Protein AF-A0A967UR63-F1 (afdb_monomer_lite)

Sequence (188 aa):
MRLLESYFTRLVDLDFTAQMEDALDAISRGEQDALPYLERFYGGSGEAPGLRELVQAEIDPRAACTIPLEEEDRQHPLNVRIGRYGPYLERNGERAPLPADITPDELTLERAQEILRKGSQPDVLGTDPRSGRTIYLKTGRYGPYVQLGEQGEEPRMKSLLPGQAPEQLTLDDALQLLSLPRTVGEDP

pLDDT: mean 87.78, std 6.35, range [57.75, 96.5]

Secondary structure (DSSP, 8-state):
-HHHHHH-GGGG-HHHHHHHHHHHHHHHTTSS-HHHHHHHHHH-BTTB--HHHHHHS---HHHHTEEEPP-S-TTS--EEEEETTEEEEEETTEEEEPPTT--TTT--HHHHHHHHHHHTSPEEEEE-TTT--EEEEEEETTEEEEEES-TTS--EEEEPPTT--GGG--HHHHHHHHTPSPP-----

Structure (mmCIF, N/CA/C/O backbone):
data_AF-A0A967UR63-F1
#
_entry.id   AF-A0A967UR63-F1
#
loop_
_atom_site.group_PDB
_atom_site.id
_atom_site.type_symbol
_atom_site.label_atom_id
_atom_site.label_alt_id
_atom_site.label_comp_id
_atom_site.label_asym_id
_atom_site.label_entity_id
_atom_site.label_seq_id
_atom_site.pdbx_PDB_ins_code
_atom_site.Cartn_x
_atom_site.Cartn_y
_atom_site.Cartn_z
_atom_site.occupancy
_atom_site.B_iso_or_equiv
_atom_site.auth_seq_id
_atom_site.auth_comp_id
_atom_site.auth_asym_id
_atom_site.auth_atom_id
_atom_site.pdbx_PDB_model_num
ATOM 1 N N . MET A 1 1 ? 3.721 2.904 -10.714 1.00 59.84 1 MET A N 1
ATOM 2 C CA . MET A 1 1 ? 4.801 3.526 -11.510 1.00 59.84 1 MET A CA 1
ATOM 3 C C . MET A 1 1 ? 6.131 3.491 -10.768 1.00 59.84 1 MET A C 1
ATOM 5 O O . MET A 1 1 ? 7.059 2.891 -11.281 1.00 59.84 1 MET A O 1
ATOM 9 N N . ARG A 1 2 ? 6.180 3.955 -9.511 1.00 71.94 2 ARG A N 1
ATOM 10 C CA . ARG A 1 2 ? 7.393 4.009 -8.673 1.00 71.94 2 ARG A CA 1
ATOM 11 C C . ARG A 1 2 ? 8.279 2.756 -8.621 1.00 71.94 2 ARG A C 1
ATOM 13 O O . ARG A 1 2 ? 9.496 2.881 -8.672 1.00 71.94 2 ARG A O 1
ATOM 20 N N . LEU A 1 3 ? 7.688 1.557 -8.538 1.00 84.38 3 LEU A N 1
ATOM 21 C CA . LEU A 1 3 ? 8.447 0.296 -8.576 1.00 84.38 3 LEU A CA 1
ATOM 22 C C . LEU A 1 3 ? 9.237 0.169 -9.884 1.00 84.38 3 LEU A C 1
ATOM 24 O O . LEU A 1 3 ? 10.427 -0.119 -9.859 1.00 84.38 3 LEU A O 1
ATOM 28 N N . LEU A 1 4 ? 8.587 0.422 -11.020 1.00 85.00 4 LEU A N 1
ATOM 29 C CA . LEU A 1 4 ? 9.241 0.343 -12.321 1.00 85.00 4 LEU A CA 1
ATOM 30 C C . LEU A 1 4 ? 10.259 1.472 -12.500 1.00 85.00 4 LEU A C 1
ATOM 32 O O . LEU A 1 4 ? 11.356 1.223 -12.970 1.00 85.00 4 LEU A O 1
ATOM 36 N N . GLU A 1 5 ? 9.951 2.683 -12.042 1.00 81.75 5 GLU A N 1
ATOM 37 C CA . GLU A 1 5 ? 10.882 3.819 -12.110 1.00 81.75 5 GLU A CA 1
ATOM 38 C C . GLU A 1 5 ? 12.142 3.610 -11.263 1.00 81.75 5 GLU A C 1
ATOM 40 O O . GLU A 1 5 ? 13.221 4.035 -11.663 1.00 81.75 5 GLU A O 1
ATOM 45 N N . SER A 1 6 ? 12.022 2.949 -10.107 1.00 80.75 6 SER A N 1
ATOM 46 C CA . SER A 1 6 ? 13.141 2.764 -9.171 1.00 80.75 6 SER A CA 1
ATOM 47 C C . SER A 1 6 ? 13.986 1.526 -9.475 1.00 80.75 6 SER A C 1
ATOM 49 O O . SER A 1 6 ? 15.193 1.555 -9.264 1.00 80.75 6 SER A O 1
ATOM 51 N N . TYR A 1 7 ? 13.366 0.441 -9.950 1.00 83.88 7 TYR A N 1
ATOM 52 C CA . TYR A 1 7 ? 14.042 -0.852 -10.137 1.00 83.88 7 TYR A CA 1
ATOM 53 C C . TYR A 1 7 ? 14.203 -1.253 -11.607 1.00 83.88 7 TYR A C 1
ATOM 55 O O . TYR A 1 7 ? 15.055 -2.072 -11.935 1.00 83.88 7 TYR A O 1
ATOM 63 N N . PHE A 1 8 ? 13.408 -0.674 -12.504 1.00 87.00 8 PHE A N 1
ATOM 64 C CA . PHE A 1 8 ? 13.373 -1.008 -13.928 1.00 87.00 8 PHE A CA 1
ATOM 65 C C . PHE A 1 8 ? 13.467 0.254 -14.790 1.00 87.00 8 PHE A C 1
ATOM 67 O O . PHE A 1 8 ? 12.866 0.311 -15.859 1.00 87.00 8 PHE A O 1
ATOM 74 N N . THR A 1 9 ? 14.217 1.264 -14.334 1.00 84.12 9 THR A N 1
ATOM 75 C CA . THR A 1 9 ? 14.265 2.611 -14.928 1.00 84.12 9 THR A CA 1
ATOM 76 C C . THR A 1 9 ? 14.466 2.573 -16.439 1.00 84.12 9 THR A C 1
ATOM 78 O O . THR A 1 9 ? 13.731 3.217 -17.175 1.00 84.12 9 THR A O 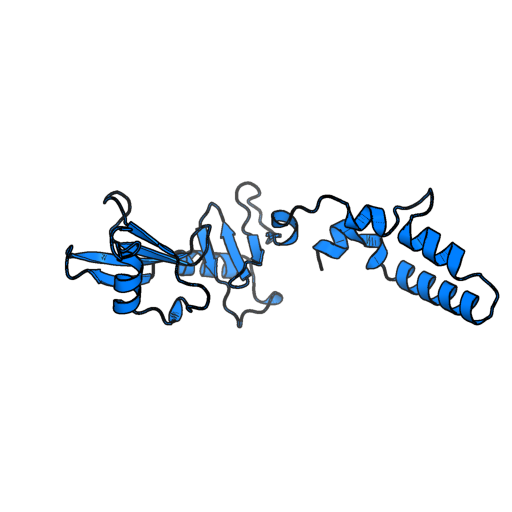1
ATOM 81 N N . ARG A 1 10 ? 15.393 1.730 -16.915 1.00 83.31 10 ARG A N 1
ATOM 82 C CA . ARG A 1 10 ? 15.651 1.539 -18.347 1.00 83.31 10 ARG A CA 1
ATOM 83 C C . ARG A 1 10 ? 14.425 1.035 -19.116 1.00 83.31 10 ARG A C 1
ATOM 85 O O . ARG A 1 10 ? 14.235 1.437 -20.248 1.00 83.31 10 ARG A O 1
ATOM 92 N N . LEU A 1 11 ? 13.611 0.150 -18.543 1.00 85.06 11 LEU A N 1
ATOM 93 C CA . LEU A 1 11 ? 12.467 -0.452 -19.242 1.00 85.06 11 LEU A CA 1
ATOM 94 C C . LEU A 1 11 ? 11.269 0.491 -19.371 1.00 85.06 11 LEU A C 1
ATOM 96 O O . LEU A 1 11 ? 10.385 0.233 -20.180 1.00 85.06 11 LEU A O 1
ATOM 100 N N . VAL A 1 12 ? 11.216 1.546 -18.559 1.00 85.94 12 VAL A N 1
ATOM 101 C CA . VAL A 1 12 ? 10.165 2.575 -18.624 1.00 85.94 12 VAL A CA 1
ATOM 102 C C . VAL A 1 12 ? 10.633 3.856 -19.306 1.00 85.94 12 VAL A C 1
ATOM 104 O O . VAL A 1 12 ? 9.874 4.816 -19.401 1.00 85.94 12 VAL A O 1
ATOM 107 N N . ASP A 1 13 ? 11.875 3.866 -19.779 1.00 87.50 13 ASP A N 1
ATOM 108 C CA . ASP A 1 13 ? 12.464 4.989 -20.480 1.00 87.50 13 ASP A CA 1
ATOM 109 C C . ASP A 1 13 ? 11.969 5.056 -21.939 1.00 87.50 13 ASP A C 1
ATOM 111 O O . ASP A 1 13 ? 11.826 4.040 -22.634 1.00 87.50 13 ASP A O 1
ATOM 115 N N . LEU A 1 14 ? 11.675 6.271 -22.407 1.00 87.88 14 LEU A N 1
ATOM 116 C CA . LEU A 1 14 ? 11.173 6.493 -23.764 1.00 87.88 14 LEU A CA 1
ATOM 117 C C . LEU A 1 14 ? 12.247 6.209 -24.821 1.00 87.88 14 LEU A C 1
ATOM 119 O O . LEU A 1 14 ? 11.925 5.638 -25.864 1.00 87.88 14 LEU A O 1
ATOM 123 N N . ASP A 1 15 ? 13.512 6.531 -24.542 1.00 88.31 15 ASP A N 1
ATOM 124 C CA . ASP A 1 15 ? 14.622 6.272 -25.461 1.00 88.31 15 ASP A CA 1
ATOM 125 C C . ASP A 1 15 ? 14.876 4.769 -25.583 1.00 88.31 15 ASP A C 1
ATOM 127 O O . ASP A 1 15 ? 15.172 4.274 -26.671 1.00 88.31 15 ASP A O 1
ATOM 131 N N . PHE A 1 16 ? 14.706 4.012 -24.494 1.00 87.88 16 PHE A N 1
ATOM 132 C CA . PHE A 1 16 ? 14.757 2.550 -24.555 1.00 87.88 16 PHE A CA 1
ATOM 133 C C . PHE A 1 16 ? 13.675 1.976 -25.474 1.00 87.88 16 PHE A C 1
ATOM 135 O O . PHE A 1 16 ? 13.960 1.087 -26.278 1.00 87.88 16 PHE A O 1
ATOM 142 N N . THR A 1 17 ? 12.448 2.494 -25.375 1.00 88.31 17 THR A N 1
ATOM 143 C CA . THR A 1 17 ? 11.336 2.055 -26.228 1.00 88.31 17 THR A CA 1
ATOM 144 C C . THR A 1 17 ? 11.637 2.346 -27.697 1.00 88.31 17 THR A C 1
ATOM 146 O O . THR A 1 17 ? 11.483 1.462 -28.533 1.00 88.31 17 THR A O 1
ATOM 149 N N . ALA A 1 18 ? 12.154 3.538 -28.008 1.00 91.81 18 ALA A N 1
ATOM 150 C CA . ALA A 1 18 ? 12.559 3.893 -29.367 1.00 91.81 18 ALA A CA 1
ATOM 151 C C . ALA A 1 18 ? 13.657 2.958 -29.913 1.00 91.81 18 ALA A C 1
ATOM 153 O O . ALA A 1 18 ? 13.521 2.406 -31.001 1.00 91.81 18 ALA A O 1
ATOM 154 N N . GLN A 1 19 ? 14.706 2.698 -29.126 1.00 89.81 19 GLN A N 1
ATOM 155 C CA . GLN A 1 19 ? 15.795 1.793 -29.520 1.00 89.81 19 GLN A CA 1
ATOM 156 C C . GLN A 1 19 ? 15.330 0.345 -29.717 1.00 89.81 19 GLN A C 1
ATOM 158 O O . GLN A 1 19 ? 15.897 -0.388 -30.531 1.00 89.81 19 GLN A O 1
ATOM 163 N N . MET A 1 20 ? 14.340 -0.101 -28.940 1.00 91.06 20 MET A N 1
ATOM 164 C CA . MET A 1 20 ? 13.745 -1.423 -29.105 1.00 91.06 20 MET A CA 1
ATOM 165 C C . MET A 1 20 ? 13.026 -1.526 -30.449 1.00 91.06 20 MET A C 1
ATOM 167 O O . MET A 1 20 ? 13.285 -2.480 -31.177 1.00 91.06 20 MET A O 1
ATOM 171 N N . GLU A 1 21 ? 12.189 -0.549 -30.794 1.00 93.56 21 GLU A N 1
ATOM 172 C CA . GLU A 1 21 ? 11.491 -0.518 -32.084 1.00 93.56 21 GLU A CA 1
ATOM 173 C C . GLU A 1 21 ? 12.479 -0.511 -33.257 1.00 93.56 21 GLU A C 1
ATOM 175 O O . GLU A 1 21 ? 12.368 -1.355 -34.143 1.00 93.56 21 GLU A O 1
ATOM 180 N N . ASP A 1 22 ? 13.518 0.331 -33.210 1.00 94.19 22 ASP A N 1
ATOM 181 C CA . ASP A 1 22 ? 14.558 0.375 -34.248 1.00 94.19 22 ASP A CA 1
ATOM 182 C C . ASP A 1 22 ? 15.242 -0.990 -34.451 1.00 94.19 22 ASP A C 1
ATOM 184 O O . ASP A 1 22 ? 15.516 -1.412 -35.581 1.00 94.19 22 ASP A O 1
ATOM 188 N N . ALA A 1 23 ? 15.517 -1.704 -33.354 1.00 91.62 23 ALA A N 1
ATOM 189 C CA . ALA A 1 23 ? 16.124 -3.030 -33.403 1.00 91.62 23 ALA A CA 1
ATOM 190 C C . ALA A 1 23 ? 15.162 -4.088 -33.965 1.00 91.62 23 ALA A C 1
ATOM 192 O O . ALA A 1 23 ? 15.574 -4.925 -34.770 1.00 91.62 23 ALA A O 1
ATOM 193 N N . LEU A 1 24 ? 13.884 -4.052 -33.575 1.00 93.94 24 LEU A N 1
ATOM 194 C CA . LEU A 1 24 ? 12.856 -4.953 -34.105 1.00 93.94 24 LEU A CA 1
ATOM 195 C C . LEU A 1 24 ? 12.652 -4.743 -35.609 1.00 93.94 24 LEU A C 1
ATOM 197 O O . LEU A 1 24 ? 12.563 -5.711 -36.368 1.00 93.94 24 LEU A O 1
ATOM 201 N N . ASP A 1 25 ? 12.667 -3.492 -36.047 1.00 96.44 25 ASP A N 1
ATOM 202 C CA . ASP A 1 25 ? 12.595 -3.103 -37.448 1.00 96.44 25 ASP A CA 1
ATOM 203 C C . ASP A 1 25 ? 13.801 -3.608 -38.254 1.00 96.44 25 ASP A C 1
ATOM 205 O O . ASP A 1 25 ? 13.639 -4.164 -39.344 1.00 96.44 25 ASP A O 1
ATOM 209 N N . ALA A 1 26 ? 15.015 -3.474 -37.716 1.00 95.06 26 ALA A N 1
ATOM 210 C CA . ALA A 1 26 ? 16.227 -4.002 -38.343 1.00 95.06 26 ALA A CA 1
ATOM 211 C C . ALA A 1 26 ? 16.198 -5.537 -38.463 1.00 95.06 26 ALA A C 1
ATOM 213 O O . ALA A 1 26 ? 16.567 -6.088 -39.502 1.00 95.06 26 ALA A O 1
ATOM 214 N N . ILE A 1 27 ? 15.703 -6.236 -37.436 1.00 94.88 27 ILE A N 1
ATOM 215 C CA . ILE A 1 27 ? 15.505 -7.694 -37.470 1.00 94.88 27 ILE A CA 1
ATOM 216 C C . ILE A 1 27 ? 14.487 -8.071 -38.551 1.00 94.88 27 ILE A C 1
ATOM 218 O O . ILE A 1 27 ? 14.723 -8.984 -39.341 1.00 94.88 27 ILE A O 1
ATOM 222 N N . SER A 1 28 ? 13.373 -7.341 -38.625 1.00 95.31 28 SER A N 1
ATOM 223 C CA . SER A 1 28 ? 12.318 -7.553 -39.623 1.00 95.31 28 SER A CA 1
ATOM 224 C C . SER A 1 28 ? 12.827 -7.386 -41.060 1.00 95.31 28 SER A C 1
ATOM 226 O O . SER A 1 28 ? 12.459 -8.153 -41.953 1.00 95.31 28 SER A O 1
ATOM 228 N N . ARG A 1 29 ? 13.736 -6.427 -41.284 1.00 96.50 29 ARG A N 1
ATOM 229 C CA . ARG A 1 29 ? 14.416 -6.215 -42.574 1.00 96.50 29 ARG A CA 1
ATOM 230 C C . ARG A 1 29 ? 15.554 -7.207 -42.853 1.00 96.50 29 ARG A C 1
ATOM 232 O O . ARG A 1 29 ? 16.095 -7.197 -43.957 1.00 96.50 29 ARG A O 1
ATOM 239 N N . GLY A 1 30 ? 15.914 -8.064 -41.895 1.00 94.25 30 GLY A N 1
ATOM 240 C CA . GLY A 1 30 ? 17.029 -9.009 -42.015 1.00 94.25 30 GLY A CA 1
ATOM 241 C C . GLY A 1 30 ? 18.416 -8.368 -41.885 1.00 94.25 30 GLY A C 1
ATOM 242 O O . GLY A 1 30 ? 19.407 -8.960 -42.301 1.00 94.25 30 GLY A O 1
ATOM 243 N N . GLU A 1 31 ? 18.496 -7.157 -41.331 1.00 94.44 31 GLU A N 1
ATOM 244 C CA . GLU A 1 31 ? 19.747 -6.426 -41.079 1.00 94.44 31 GLU A CA 1
ATOM 245 C C . GLU A 1 31 ? 20.420 -6.871 -39.768 1.00 94.44 31 GLU A C 1
ATOM 247 O O . GLU A 1 31 ? 21.613 -6.637 -39.569 1.00 94.44 31 GLU A O 1
ATOM 252 N N . GLN A 1 32 ? 19.661 -7.508 -38.869 1.00 92.56 32 GLN A N 1
ATOM 253 C CA . GLN A 1 32 ? 20.123 -8.029 -37.582 1.00 92.56 32 GLN A CA 1
ATOM 254 C C . GLN A 1 32 ? 19.485 -9.385 -37.261 1.00 92.56 32 GLN A C 1
ATOM 256 O O . GLN A 1 32 ? 18.345 -9.656 -37.636 1.00 92.56 32 GLN A O 1
ATOM 261 N N . ASP A 1 33 ? 20.200 -10.216 -36.501 1.00 93.69 33 ASP A N 1
ATOM 262 C CA . ASP A 1 33 ? 19.676 -11.481 -35.988 1.00 93.69 33 ASP A CA 1
ATOM 263 C C . ASP A 1 33 ? 18.900 -11.282 -34.676 1.00 93.69 33 ASP A C 1
ATOM 265 O O . ASP A 1 33 ? 19.332 -10.568 -33.767 1.00 93.69 33 ASP A O 1
ATOM 269 N N . ALA A 1 34 ? 17.777 -11.991 -34.531 1.00 92.50 34 ALA A N 1
ATOM 270 C CA . ALA A 1 34 ? 16.921 -11.895 -33.347 1.00 92.50 34 ALA A CA 1
ATOM 271 C C . ALA A 1 34 ? 17.549 -12.504 -32.081 1.00 92.50 34 ALA A C 1
ATOM 273 O O . ALA A 1 34 ? 17.374 -11.983 -30.978 1.00 92.50 34 ALA A O 1
ATOM 274 N N . LEU A 1 35 ? 18.278 -13.617 -32.218 1.00 94.31 35 LEU A N 1
ATOM 275 C CA . LEU A 1 35 ? 18.803 -14.357 -31.067 1.00 94.31 35 LEU A CA 1
ATOM 276 C C . LEU A 1 35 ? 19.847 -13.544 -30.271 1.00 94.31 35 LEU A C 1
ATOM 278 O O . LEU A 1 35 ? 19.649 -13.389 -29.066 1.00 94.31 35 LEU A O 1
ATOM 282 N N . PRO A 1 36 ? 20.869 -12.922 -30.897 1.00 92.50 36 PRO A N 1
ATOM 283 C CA . PRO A 1 36 ? 21.816 -12.064 -30.179 1.00 92.50 36 PRO A CA 1
ATOM 284 C C . PRO A 1 36 ? 21.157 -10.852 -29.507 1.00 92.50 36 PRO A C 1
ATOM 286 O O . PRO A 1 36 ? 21.619 -10.377 -28.466 1.00 92.50 36 PRO A O 1
ATOM 289 N N . TYR A 1 37 ? 20.071 -10.329 -30.088 1.00 91.56 37 TYR A N 1
ATOM 290 C CA . TYR A 1 37 ? 19.293 -9.260 -29.468 1.00 91.56 37 TYR A CA 1
ATOM 291 C C . TYR A 1 37 ? 18.619 -9.736 -28.175 1.00 91.56 37 TYR A C 1
ATOM 293 O O . TYR A 1 37 ? 18.785 -9.102 -27.131 1.00 91.56 37 TYR A O 1
ATOM 301 N N . LEU A 1 38 ? 17.915 -10.871 -28.221 1.00 92.62 38 LEU A N 1
ATOM 302 C CA . LEU A 1 38 ? 17.231 -11.442 -27.057 1.00 92.62 38 LEU A CA 1
ATOM 303 C C . LEU A 1 38 ? 18.207 -11.860 -25.956 1.00 92.62 38 LEU A C 1
ATOM 305 O O . LEU A 1 38 ? 17.938 -11.616 -24.781 1.00 92.62 38 LEU A O 1
ATOM 309 N N . GLU A 1 39 ? 19.351 -12.440 -26.319 1.00 92.56 39 GLU A N 1
ATOM 310 C CA . GLU A 1 39 ? 20.403 -12.806 -25.366 1.00 92.56 39 GLU A CA 1
ATOM 311 C C . GLU A 1 39 ? 20.925 -11.582 -24.613 1.00 92.56 39 GLU A C 1
ATOM 313 O O . GLU A 1 39 ? 21.050 -11.624 -23.391 1.00 92.56 39 GLU A O 1
ATOM 318 N N . ARG A 1 40 ? 21.148 -10.464 -25.313 1.00 90.94 40 ARG A N 1
ATOM 319 C CA . ARG A 1 40 ? 21.544 -9.194 -24.690 1.00 90.94 40 ARG A CA 1
ATOM 320 C C . ARG A 1 40 ? 20.439 -8.575 -23.844 1.00 90.94 40 ARG A C 1
ATOM 322 O O . ARG A 1 40 ? 20.715 -8.065 -22.764 1.00 90.94 40 ARG A O 1
ATOM 329 N N . PHE A 1 41 ? 19.196 -8.588 -24.316 1.00 91.44 41 PHE A N 1
ATOM 330 C CA . PHE A 1 41 ? 18.069 -8.039 -23.560 1.00 91.44 41 PHE A CA 1
ATOM 331 C C . PHE A 1 41 ? 17.839 -8.817 -22.254 1.00 91.44 41 PHE A C 1
ATOM 333 O O . PHE A 1 41 ? 17.688 -8.230 -21.180 1.00 91.44 41 PHE A O 1
ATOM 340 N N . TYR A 1 42 ? 17.856 -10.149 -22.330 1.00 92.31 42 TYR A N 1
ATOM 341 C CA . TYR A 1 42 ? 17.587 -11.014 -21.188 1.00 92.31 42 TYR A CA 1
ATOM 342 C C . TYR A 1 42 ? 18.802 -11.178 -20.266 1.00 92.31 42 TYR A C 1
ATOM 344 O O . TYR A 1 42 ? 18.673 -11.059 -19.047 1.00 92.31 42 TYR A O 1
ATOM 352 N N . GLY A 1 43 ? 19.972 -11.455 -20.843 1.00 91.38 43 GLY A N 1
ATOM 353 C CA . GLY A 1 43 ? 21.221 -11.735 -20.133 1.00 91.38 43 GLY A CA 1
ATOM 354 C C . GLY A 1 43 ? 22.044 -10.498 -19.778 1.00 91.38 43 GLY A C 1
ATOM 355 O O . GLY A 1 43 ? 22.900 -10.585 -18.903 1.00 91.38 43 GLY A O 1
ATOM 356 N N . GLY A 1 44 ? 21.752 -9.358 -20.403 1.00 88.81 44 GLY A N 1
ATOM 357 C CA . GLY A 1 44 ? 22.475 -8.105 -20.228 1.00 88.81 44 GLY A CA 1
ATOM 358 C C . GLY A 1 44 ? 23.555 -7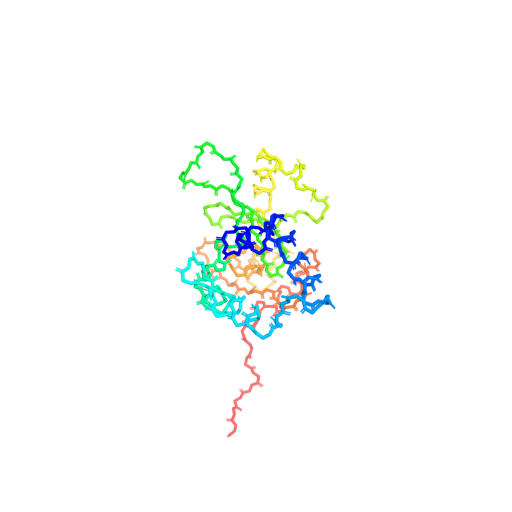.903 -21.283 1.00 88.81 44 GLY A C 1
ATOM 359 O O . GLY A 1 44 ? 23.949 -8.816 -22.012 1.00 88.81 44 GLY A O 1
ATOM 360 N N . SER A 1 45 ? 24.046 -6.674 -21.358 1.00 80.12 45 SER A N 1
ATOM 361 C CA . SER A 1 45 ? 25.317 -6.355 -22.005 1.00 80.12 45 SER A CA 1
ATOM 362 C C . SER A 1 45 ? 26.313 -5.983 -20.909 1.00 80.12 45 SER A C 1
ATOM 364 O O . SER A 1 45 ? 25.908 -5.561 -19.834 1.00 80.12 45 SER A O 1
ATOM 366 N N . GLY A 1 46 ? 27.623 -6.095 -21.143 1.00 74.69 46 GLY A N 1
ATOM 367 C CA . GLY A 1 46 ? 28.631 -5.709 -20.135 1.00 74.69 46 GLY A CA 1
ATOM 368 C C . GLY A 1 46 ? 28.523 -4.257 -19.628 1.00 74.69 46 GLY A C 1
ATOM 369 O O . GLY A 1 46 ? 29.182 -3.898 -18.660 1.00 74.69 46 GLY A O 1
ATOM 370 N N . GLU A 1 47 ? 27.690 -3.437 -20.270 1.00 77.62 47 GLU A N 1
ATOM 371 C CA . GLU A 1 47 ? 27.409 -2.038 -19.945 1.00 77.62 47 GLU A CA 1
ATOM 372 C C . GLU A 1 47 ? 26.100 -1.841 -19.161 1.00 77.62 47 GLU A C 1
ATOM 374 O O . GLU A 1 47 ? 25.925 -0.801 -18.531 1.00 77.62 47 GLU A O 1
ATOM 379 N N . ALA A 1 48 ? 25.167 -2.803 -19.193 1.00 80.38 48 ALA A N 1
ATOM 380 C CA . ALA A 1 48 ? 23.872 -2.672 -18.532 1.00 80.38 48 ALA A CA 1
ATOM 381 C C . ALA A 1 48 ? 23.264 -4.033 -18.140 1.00 80.38 48 ALA A C 1
ATOM 383 O O . ALA A 1 48 ? 23.269 -4.964 -18.955 1.00 80.38 48 ALA A O 1
ATOM 384 N N . PRO A 1 49 ? 22.655 -4.133 -16.942 1.00 86.88 49 PRO A N 1
ATOM 385 C CA . PRO A 1 49 ? 22.019 -5.363 -16.487 1.00 86.88 49 PRO A CA 1
ATOM 386 C C . PRO A 1 49 ? 20.881 -5.772 -17.429 1.00 86.88 49 PRO A C 1
ATOM 388 O O . PRO A 1 49 ? 20.140 -4.935 -17.958 1.00 86.88 49 PRO A O 1
ATOM 391 N N . GLY A 1 50 ? 20.758 -7.080 -17.647 1.00 89.94 50 GLY A N 1
ATOM 392 C CA . GLY A 1 50 ? 19.658 -7.672 -18.404 1.00 89.94 50 GLY A CA 1
ATOM 393 C C . GLY A 1 50 ? 18.418 -7.883 -17.548 1.00 89.94 50 GLY A C 1
ATOM 394 O O . GLY A 1 50 ? 18.472 -7.835 -16.317 1.00 89.94 50 GLY A O 1
ATOM 395 N N . LEU A 1 51 ? 17.297 -8.206 -18.195 1.00 90.50 51 LEU A N 1
ATOM 396 C CA . LEU A 1 51 ? 16.036 -8.476 -17.500 1.00 90.50 51 LEU A CA 1
ATOM 397 C C . LEU A 1 51 ? 16.176 -9.552 -16.409 1.00 90.50 51 LEU A C 1
ATOM 399 O O . LEU A 1 51 ? 15.569 -9.427 -15.347 1.00 90.50 51 LEU A O 1
ATOM 403 N N . ARG A 1 52 ? 16.987 -10.594 -16.641 1.00 90.81 52 ARG A N 1
ATOM 404 C CA . ARG A 1 52 ? 17.188 -11.681 -15.670 1.00 90.81 52 ARG A CA 1
ATOM 405 C C . ARG A 1 52 ? 17.735 -11.174 -14.338 1.00 90.81 52 ARG A C 1
ATOM 407 O O . ARG A 1 52 ? 17.279 -11.618 -13.292 1.00 90.81 52 ARG A O 1
ATOM 414 N N . GLU A 1 53 ? 18.708 -10.274 -14.387 1.00 89.00 53 GLU A N 1
ATOM 415 C CA . GLU A 1 53 ? 19.323 -9.696 -13.194 1.00 89.00 53 GLU A CA 1
ATOM 416 C C . GLU A 1 53 ? 18.354 -8.742 -12.491 1.00 89.00 53 GLU A C 1
ATOM 418 O O . GLU A 1 53 ? 18.167 -8.837 -11.282 1.00 89.00 53 GLU A O 1
ATOM 423 N N . LEU A 1 54 ? 17.654 -7.901 -13.259 1.00 88.94 54 LEU A N 1
ATOM 424 C CA . LEU A 1 54 ? 16.676 -6.952 -12.718 1.00 88.94 54 LEU A CA 1
ATOM 425 C C . LEU A 1 54 ? 15.526 -7.645 -11.974 1.00 88.94 54 LEU A C 1
ATOM 427 O O . LEU A 1 54 ? 15.093 -7.172 -10.930 1.00 88.94 54 LEU A O 1
ATOM 431 N N . VAL A 1 55 ? 15.044 -8.785 -12.474 1.00 88.00 55 VAL A N 1
ATOM 432 C CA . VAL A 1 55 ? 13.976 -9.562 -11.816 1.00 88.00 55 VAL A CA 1
ATOM 433 C C . VAL A 1 55 ? 14.470 -10.271 -10.550 1.00 88.00 55 VAL A C 1
ATOM 435 O O . VAL A 1 55 ? 13.678 -10.546 -9.652 1.00 88.00 55 VAL A O 1
ATOM 438 N N . GLN A 1 56 ? 15.766 -10.577 -10.470 1.00 87.31 56 GLN A N 1
ATOM 439 C CA . GLN A 1 56 ? 16.382 -11.197 -9.293 1.00 87.31 56 GLN A CA 1
ATOM 440 C C . GLN A 1 56 ? 16.788 -10.179 -8.224 1.00 87.31 56 GLN A C 1
ATOM 442 O O . GLN A 1 56 ? 17.141 -10.582 -7.116 1.00 87.31 56 GLN A O 1
ATOM 447 N N . ALA A 1 57 ? 16.744 -8.883 -8.541 1.00 84.94 57 ALA A N 1
ATOM 448 C CA . ALA A 1 57 ? 17.039 -7.833 -7.586 1.00 84.94 57 ALA A CA 1
ATOM 449 C C . ALA A 1 57 ? 16.067 -7.888 -6.399 1.00 84.94 57 ALA A C 1
ATOM 451 O O . ALA A 1 57 ? 14.865 -8.118 -6.547 1.00 84.94 57 ALA A O 1
ATOM 452 N N . GLU A 1 58 ? 16.597 -7.658 -5.201 1.00 85.69 58 GLU A N 1
ATOM 453 C CA . GLU A 1 58 ? 15.784 -7.593 -3.995 1.00 85.69 58 GLU A CA 1
ATOM 454 C C . GLU A 1 58 ? 14.967 -6.294 -3.998 1.00 85.69 58 GLU A C 1
ATOM 456 O O . GLU A 1 58 ? 15.507 -5.186 -3.974 1.00 85.69 58 GLU A O 1
ATOM 461 N N . ILE A 1 59 ? 13.644 -6.434 -4.055 1.00 86.75 59 ILE A N 1
ATOM 462 C CA . ILE A 1 59 ? 12.700 -5.317 -4.026 1.00 86.75 59 ILE A CA 1
ATOM 463 C C . ILE A 1 59 ? 12.076 -5.286 -2.641 1.00 86.75 59 ILE A C 1
ATOM 465 O O . ILE A 1 59 ? 11.428 -6.254 -2.248 1.00 86.75 59 ILE A O 1
ATOM 469 N N . ASP A 1 60 ? 12.211 -4.168 -1.926 1.00 85.56 60 ASP A N 1
ATOM 470 C CA . ASP A 1 60 ? 11.479 -3.964 -0.678 1.00 85.56 60 ASP A CA 1
ATOM 471 C C . ASP A 1 60 ? 9.998 -3.690 -1.007 1.00 85.56 60 ASP A C 1
ATOM 473 O O . ASP A 1 60 ? 9.662 -2.595 -1.484 1.00 85.56 60 ASP A O 1
ATOM 477 N N . PRO A 1 61 ? 9.075 -4.636 -0.731 1.00 83.62 61 PRO A N 1
ATOM 478 C CA . PRO A 1 61 ? 7.662 -4.451 -1.043 1.00 83.62 61 PRO A CA 1
ATOM 479 C C . PRO A 1 61 ? 7.067 -3.286 -0.251 1.00 83.62 61 PRO A C 1
ATOM 481 O O . PRO A 1 61 ? 6.143 -2.614 -0.707 1.00 83.62 61 PRO A O 1
ATOM 484 N N . ARG A 1 62 ? 7.602 -3.016 0.947 1.00 84.56 62 ARG A N 1
ATOM 485 C CA . ARG A 1 62 ? 7.150 -1.915 1.790 1.00 84.56 62 ARG A CA 1
ATOM 486 C C . ARG A 1 62 ? 7.521 -0.578 1.168 1.00 84.56 62 ARG A C 1
ATOM 488 O O . ARG A 1 62 ? 6.644 0.282 1.092 1.00 84.56 62 ARG A O 1
ATOM 495 N N . ALA A 1 63 ? 8.760 -0.404 0.721 1.00 84.25 63 ALA A N 1
ATOM 496 C CA . ALA A 1 63 ? 9.187 0.816 0.042 1.00 84.25 63 ALA A CA 1
ATOM 497 C C . ALA A 1 63 ? 8.431 1.021 -1.280 1.00 84.25 63 ALA A C 1
ATOM 499 O O . ALA A 1 63 ? 7.907 2.107 -1.523 1.00 84.25 63 ALA A O 1
ATOM 500 N N . ALA A 1 64 ? 8.288 -0.035 -2.088 1.00 85.00 64 ALA A N 1
ATOM 501 C CA . ALA A 1 64 ? 7.596 0.028 -3.375 1.00 85.00 64 ALA A CA 1
ATOM 502 C C . ALA A 1 64 ? 6.109 0.413 -3.251 1.00 85.00 64 ALA A C 1
ATOM 504 O O . ALA A 1 64 ? 5.568 1.098 -4.121 1.00 85.00 64 ALA A O 1
ATOM 505 N N . CYS A 1 65 ? 5.456 0.006 -2.159 1.00 86.31 65 CYS A N 1
ATOM 506 C CA . CYS A 1 65 ? 4.062 0.334 -1.859 1.00 86.31 65 CYS A CA 1
ATOM 507 C C . CYS A 1 65 ? 3.893 1.580 -0.972 1.00 86.31 65 CYS A C 1
ATOM 509 O O . CYS A 1 65 ? 2.797 1.792 -0.447 1.00 86.31 65 CYS A O 1
ATOM 511 N N . THR A 1 66 ? 4.944 2.385 -0.779 1.00 89.56 66 THR A N 1
ATOM 512 C CA . THR A 1 66 ? 4.908 3.618 0.021 1.00 89.56 66 THR A CA 1
ATOM 513 C C . THR A 1 66 ? 5.132 4.845 -0.861 1.00 89.56 66 THR A C 1
ATOM 515 O O . THR A 1 66 ? 6.118 4.946 -1.596 1.00 89.56 66 THR A O 1
ATOM 518 N N . ILE A 1 67 ? 4.221 5.807 -0.753 1.00 89.94 67 ILE A N 1
ATOM 519 C CA . ILE A 1 67 ? 4.280 7.112 -1.405 1.00 89.94 67 ILE A CA 1
ATOM 520 C C . ILE A 1 67 ? 4.329 8.163 -0.283 1.00 89.94 67 ILE A C 1
ATOM 522 O O . ILE A 1 67 ? 3.324 8.356 0.403 1.00 89.94 67 ILE A O 1
ATOM 526 N N . PRO A 1 68 ? 5.486 8.796 -0.033 1.00 88.50 68 PRO A N 1
ATOM 527 C CA . PRO A 1 68 ? 5.587 9.855 0.957 1.00 88.50 68 PRO A CA 1
ATOM 528 C C . PRO A 1 68 ? 4.843 11.086 0.443 1.00 88.50 68 PRO A C 1
ATOM 530 O O . PRO A 1 68 ? 5.020 11.472 -0.713 1.00 88.50 68 PRO A O 1
ATOM 533 N N . LEU A 1 69 ? 4.025 11.693 1.298 1.00 86.25 69 LEU A N 1
ATOM 534 C CA . LEU A 1 69 ? 3.537 13.045 1.055 1.00 86.25 69 LEU A CA 1
ATOM 535 C C . LEU A 1 69 ? 4.637 14.013 1.496 1.00 86.25 69 LEU A C 1
ATOM 537 O O . LEU A 1 69 ? 5.273 13.800 2.530 1.00 86.25 69 LEU A O 1
ATOM 541 N N . GLU A 1 70 ? 4.921 15.027 0.681 1.00 72.88 70 GLU A N 1
ATOM 542 C CA . GLU A 1 70 ? 5.980 15.991 0.981 1.00 72.88 70 GLU A CA 1
ATOM 543 C C . GLU A 1 70 ? 5.636 16.761 2.270 1.00 72.88 70 GLU A C 1
ATOM 545 O O . GLU A 1 70 ? 4.626 17.460 2.342 1.00 72.88 70 GLU A O 1
ATOM 550 N N . GLU A 1 71 ? 6.467 16.603 3.305 1.00 68.19 71 GLU A N 1
ATOM 551 C CA . GLU A 1 71 ? 6.319 17.240 4.620 1.00 68.19 71 GLU A CA 1
ATOM 552 C C . GLU A 1 71 ? 7.605 17.972 5.037 1.00 68.19 71 GLU A C 1
ATOM 554 O O . GLU A 1 71 ? 8.717 17.580 4.672 1.00 68.19 71 GLU A O 1
ATOM 559 N N . GLU A 1 72 ? 7.457 18.996 5.885 1.00 57.75 72 GLU A N 1
ATOM 560 C CA . GLU A 1 72 ? 8.575 19.615 6.614 1.00 57.75 72 GLU A CA 1
ATOM 561 C C . GLU A 1 72 ? 9.104 18.713 7.748 1.00 57.75 72 GLU A C 1
ATOM 563 O O . GLU A 1 72 ? 10.305 18.716 8.034 1.00 57.75 72 GLU A O 1
ATOM 568 N N . ASP A 1 73 ? 8.239 17.900 8.373 1.00 67.38 73 ASP A N 1
ATOM 569 C CA . ASP A 1 73 ? 8.625 16.983 9.453 1.00 67.38 73 ASP A CA 1
ATOM 570 C C . ASP A 1 73 ? 9.185 15.664 8.898 1.00 67.38 73 ASP A C 1
ATOM 572 O O . ASP A 1 73 ? 8.482 14.677 8.682 1.00 67.38 73 ASP A O 1
ATOM 576 N N . ARG A 1 74 ? 10.506 15.637 8.709 1.00 69.25 74 ARG A N 1
ATOM 577 C CA . ARG A 1 74 ? 11.234 14.437 8.267 1.00 69.25 74 ARG A CA 1
ATOM 578 C C . ARG A 1 74 ? 11.304 13.324 9.314 1.00 69.25 74 ARG A C 1
ATOM 580 O O . ARG A 1 74 ? 11.669 12.207 8.952 1.00 69.25 74 ARG A O 1
ATOM 587 N N . GLN A 1 75 ? 11.020 13.598 10.588 1.00 72.94 75 GLN A N 1
ATOM 588 C CA . GLN A 1 75 ? 11.059 12.566 11.628 1.00 72.94 75 GLN A CA 1
ATOM 589 C C . GLN A 1 75 ? 9.800 11.698 11.614 1.00 72.94 75 GLN A C 1
ATOM 591 O O . GLN A 1 75 ? 9.889 10.509 11.924 1.00 72.94 75 GLN A O 1
ATOM 596 N N . HIS A 1 76 ? 8.656 12.251 11.206 1.00 77.25 76 HIS A N 1
ATOM 597 C CA . HIS A 1 76 ? 7.376 11.542 11.215 1.00 77.25 76 HIS A CA 1
ATOM 598 C C . HIS A 1 76 ? 6.617 11.719 9.894 1.00 77.25 76 HIS A C 1
ATOM 600 O O . HIS A 1 76 ? 5.540 12.316 9.892 1.00 77.25 76 HIS A O 1
ATOM 606 N N . PRO A 1 77 ? 7.125 11.185 8.771 1.00 86.06 77 PRO A N 1
ATOM 607 C CA . PRO A 1 77 ? 6.508 11.412 7.473 1.00 86.06 77 PRO A CA 1
ATOM 608 C C . PRO A 1 77 ? 5.104 10.804 7.407 1.00 86.06 77 PRO A C 1
ATOM 610 O O . PRO A 1 77 ? 4.899 9.631 7.748 1.00 86.06 77 PRO A O 1
ATOM 613 N N . LEU A 1 78 ? 4.145 11.585 6.915 1.00 90.62 78 LEU A N 1
ATOM 614 C CA . LEU A 1 78 ? 2.852 11.070 6.484 1.00 90.62 78 LEU A CA 1
ATOM 615 C C . LEU A 1 78 ? 2.996 10.347 5.145 1.00 90.62 78 LEU A C 1
ATOM 617 O O . LEU A 1 78 ? 3.455 10.904 4.148 1.00 90.62 78 LEU A O 1
ATOM 621 N N . ASN A 1 79 ? 2.585 9.084 5.121 1.00 92.50 79 ASN A N 1
ATOM 622 C CA . ASN A 1 79 ? 2.715 8.239 3.945 1.00 92.50 79 ASN A CA 1
ATOM 623 C C . ASN A 1 79 ? 1.354 7.767 3.451 1.00 92.50 79 ASN A C 1
ATOM 625 O O . ASN A 1 79 ? 0.530 7.312 4.243 1.00 92.50 79 ASN A O 1
ATOM 629 N N . VAL A 1 80 ? 1.175 7.765 2.134 1.00 93.50 80 VAL A N 1
ATOM 630 C CA . VAL A 1 80 ? 0.147 6.970 1.463 1.00 93.50 80 VAL A CA 1
ATOM 631 C C . VAL A 1 80 ? 0.719 5.588 1.193 1.00 93.50 80 VAL A C 1
ATOM 633 O O . VAL A 1 80 ? 1.818 5.436 0.657 1.00 93.50 80 VAL A O 1
ATOM 636 N N . ARG A 1 81 ? -0.024 4.553 1.568 1.00 91.38 81 ARG A N 1
ATOM 637 C CA . ARG A 1 81 ? 0.383 3.163 1.389 1.00 91.38 81 ARG A CA 1
ATOM 638 C C . ARG A 1 81 ? -0.687 2.368 0.690 1.00 91.38 81 ARG A C 1
ATOM 640 O O . ARG A 1 81 ? -1.865 2.505 0.994 1.00 91.38 81 ARG A O 1
ATOM 647 N N . ILE A 1 82 ? -0.256 1.491 -0.204 1.00 90.81 82 ILE A N 1
ATOM 648 C CA . ILE A 1 82 ? -1.151 0.606 -0.945 1.00 90.81 82 ILE A CA 1
ATOM 649 C C . ILE A 1 82 ? -1.158 -0.748 -0.237 1.00 90.81 82 ILE A C 1
ATOM 651 O O . ILE A 1 82 ? -0.153 -1.459 -0.227 1.00 90.81 82 ILE A O 1
ATOM 655 N N . GLY A 1 83 ? -2.274 -1.073 0.420 1.00 86.56 83 GLY A N 1
ATOM 656 C CA . GLY A 1 83 ? -2.457 -2.323 1.155 1.00 86.56 83 GLY A CA 1
ATOM 657 C C . GLY A 1 83 ? -3.488 -3.251 0.517 1.00 86.56 83 GLY A C 1
ATOM 658 O O . GLY A 1 83 ? -4.144 -2.918 -0.465 1.00 86.56 83 GLY A O 1
ATOM 659 N N . ARG A 1 84 ? -3.688 -4.419 1.140 1.00 83.00 84 ARG A N 1
ATOM 660 C CA . ARG A 1 84 ? -4.661 -5.435 0.688 1.00 83.00 84 ARG A CA 1
ATOM 661 C C . ARG A 1 84 ? -6.121 -4.963 0.661 1.00 83.00 84 ARG A C 1
ATOM 663 O O . ARG A 1 84 ? -6.928 -5.563 -0.032 1.00 83.00 84 ARG A O 1
ATOM 670 N N . TYR A 1 85 ? -6.449 -3.934 1.444 1.00 81.19 85 TYR A N 1
ATOM 671 C CA . TYR A 1 85 ? -7.796 -3.361 1.567 1.00 81.19 85 TYR A CA 1
ATOM 672 C C . TYR A 1 85 ? -7.936 -2.017 0.845 1.00 81.19 85 TYR A C 1
ATOM 674 O O . TYR A 1 85 ? -8.914 -1.313 1.056 1.00 81.19 85 TYR A O 1
ATOM 682 N N . GLY A 1 86 ? -6.950 -1.654 0.023 1.00 86.31 86 GLY A N 1
ATOM 683 C CA . GLY A 1 86 ? -6.901 -0.364 -0.649 1.00 86.31 86 GLY A CA 1
ATOM 684 C C . GLY A 1 86 ? -5.865 0.594 -0.056 1.00 86.31 86 GLY A C 1
ATOM 685 O O . GLY A 1 86 ? -5.058 0.208 0.805 1.00 86.31 86 GLY A O 1
ATOM 686 N N . PRO A 1 87 ? -5.833 1.831 -0.578 1.00 91.81 87 PRO A N 1
ATOM 687 C CA . PRO A 1 87 ? -4.908 2.858 -0.137 1.00 91.81 87 PRO A CA 1
ATOM 688 C C . PRO A 1 87 ? -5.278 3.377 1.258 1.00 91.81 87 PRO A C 1
ATOM 690 O O . PRO A 1 87 ? -6.448 3.509 1.610 1.00 91.81 87 PRO A O 1
ATOM 693 N N . TYR A 1 88 ? -4.272 3.670 2.072 1.00 91.38 88 TYR A N 1
ATOM 694 C CA . TYR A 1 88 ? -4.456 4.200 3.420 1.00 91.38 88 TYR A CA 1
ATOM 695 C C . TYR A 1 88 ? -3.313 5.140 3.799 1.00 91.38 88 TYR A C 1
ATOM 697 O O . TYR A 1 88 ? -2.199 5.028 3.286 1.00 91.38 88 TYR A O 1
ATOM 705 N N . LEU A 1 89 ? -3.593 6.059 4.716 1.00 93.25 89 LEU A N 1
ATOM 706 C CA . LEU A 1 89 ? -2.612 6.947 5.321 1.00 93.25 89 LEU A CA 1
ATOM 707 C C . LEU A 1 89 ? -1.961 6.273 6.529 1.00 93.25 89 LEU A C 1
ATOM 709 O O . LEU A 1 89 ? -2.637 5.583 7.291 1.00 93.25 89 LEU A O 1
ATOM 713 N N . GLU A 1 90 ? -0.660 6.481 6.717 1.00 91.31 90 GLU A N 1
ATOM 714 C CA . GLU A 1 90 ? 0.098 6.003 7.876 1.00 91.31 90 GLU A CA 1
ATOM 715 C C . GLU A 1 90 ? 1.032 7.096 8.415 1.00 91.31 90 GLU A C 1
ATOM 717 O O . GLU A 1 90 ? 1.841 7.645 7.663 1.00 91.31 90 GLU A O 1
ATOM 722 N N . ARG A 1 91 ? 0.963 7.352 9.730 1.00 90.00 91 ARG A N 1
ATOM 723 C CA . ARG A 1 91 ? 1.914 8.196 10.476 1.00 90.00 91 ARG A CA 1
ATOM 724 C C . ARG A 1 91 ? 2.043 7.693 11.910 1.00 90.00 91 ARG A C 1
ATOM 726 O O . ARG A 1 91 ? 1.035 7.500 12.573 1.00 90.00 91 ARG A O 1
ATOM 733 N N . ASN A 1 92 ? 3.260 7.463 12.403 1.00 86.12 92 ASN A N 1
ATOM 734 C CA . ASN A 1 92 ? 3.519 7.060 13.801 1.00 86.12 92 ASN A CA 1
ATOM 735 C C . ASN A 1 92 ? 2.671 5.876 14.319 1.00 86.12 92 ASN A C 1
ATOM 737 O O . ASN A 1 92 ? 2.372 5.782 15.505 1.00 86.12 92 ASN A O 1
ATOM 741 N N . GLY A 1 93 ? 2.284 4.954 13.432 1.00 83.44 93 GLY A N 1
ATOM 742 C CA . GLY A 1 93 ? 1.423 3.813 13.760 1.00 83.44 93 GLY A CA 1
ATOM 743 C C . GLY A 1 93 ? -0.081 4.095 13.685 1.00 83.44 93 GLY A C 1
ATOM 744 O O . GLY A 1 93 ? -0.852 3.136 13.619 1.00 83.44 93 GLY A O 1
ATOM 745 N N . GLU A 1 94 ? -0.499 5.360 13.612 1.00 86.62 94 GLU A N 1
ATOM 746 C CA . GLU A 1 94 ? -1.868 5.736 13.260 1.00 86.62 94 GLU A CA 1
ATOM 747 C C . GLU A 1 94 ? -2.131 5.452 11.786 1.00 86.62 94 GLU A C 1
ATOM 749 O O . GLU A 1 94 ? -1.252 5.617 10.930 1.00 86.62 94 GLU A O 1
ATOM 754 N N . ARG A 1 95 ? -3.353 4.998 11.499 1.00 89.69 95 ARG A N 1
ATOM 755 C CA . ARG A 1 95 ? -3.777 4.623 10.155 1.00 89.69 95 ARG A CA 1
ATOM 756 C C . ARG A 1 95 ? -5.214 5.025 9.903 1.00 89.69 95 ARG A C 1
ATOM 758 O O . ARG A 1 95 ? -6.056 4.839 10.775 1.00 89.69 95 ARG A O 1
ATOM 765 N N . ALA A 1 96 ? -5.482 5.476 8.686 1.00 90.56 96 ALA A N 1
ATOM 766 C CA . ALA A 1 96 ? -6.830 5.741 8.205 1.00 90.56 96 ALA A CA 1
ATOM 767 C C . ALA A 1 96 ? -6.954 5.311 6.739 1.00 90.56 96 ALA A C 1
ATOM 769 O O . ALA A 1 96 ? -6.050 5.616 5.956 1.00 90.56 96 ALA A O 1
ATOM 770 N N . PRO A 1 97 ? -8.028 4.607 6.346 1.00 89.50 97 PRO A N 1
ATOM 771 C CA . PRO A 1 97 ? -8.282 4.322 4.939 1.00 89.50 97 PRO A CA 1
ATOM 772 C C . PRO A 1 97 ? -8.471 5.629 4.160 1.00 89.50 97 PRO A C 1
ATOM 774 O O . PRO A 1 97 ? -9.031 6.596 4.680 1.00 89.50 97 PRO A O 1
ATOM 777 N N . LEU A 1 98 ? -7.993 5.662 2.917 1.00 91.06 98 LEU A N 1
ATOM 778 C CA . LEU A 1 98 ? -8.316 6.755 2.006 1.00 91.06 98 LEU A CA 1
ATOM 779 C C . LEU A 1 98 ? -9.706 6.509 1.403 1.00 91.06 98 LEU A C 1
ATOM 781 O O . LEU A 1 98 ? -9.981 5.378 0.994 1.00 91.06 98 LEU A O 1
ATOM 785 N N . PRO A 1 99 ? -10.574 7.535 1.335 1.00 87.94 99 PRO A N 1
ATOM 786 C CA . PRO A 1 99 ? -11.846 7.438 0.626 1.00 87.94 99 PRO A CA 1
ATOM 787 C C . PRO A 1 99 ? -11.642 6.997 -0.828 1.00 87.94 99 PRO A C 1
ATOM 789 O O . PRO A 1 99 ? -10.672 7.398 -1.464 1.00 87.94 99 PRO A O 1
ATOM 792 N N . ALA A 1 100 ? -12.534 6.164 -1.364 1.00 85.44 100 ALA A N 1
ATOM 793 C CA . ALA A 1 100 ? -12.385 5.629 -2.723 1.00 85.44 100 ALA A CA 1
ATOM 794 C C . ALA A 1 100 ? -12.608 6.683 -3.825 1.00 85.44 100 ALA A C 1
ATOM 796 O O . ALA A 1 100 ? -12.216 6.470 -4.970 1.00 85.44 100 ALA A O 1
ATOM 797 N N . ASP A 1 101 ? -13.259 7.790 -3.480 1.00 88.38 101 ASP A N 1
ATOM 798 C CA . ASP A 1 101 ? -13.612 8.906 -4.352 1.00 88.38 101 ASP A CA 1
ATOM 799 C C . ASP A 1 101 ? -12.557 10.016 -4.385 1.00 88.38 101 ASP A C 1
ATOM 801 O O . ASP A 1 101 ? -12.622 10.868 -5.268 1.00 88.38 101 ASP A O 1
ATOM 805 N N . ILE A 1 102 ? -11.578 10.009 -3.470 1.00 89.69 102 ILE A N 1
ATOM 806 C CA . ILE A 1 102 ? -10.533 11.034 -3.462 1.00 89.69 102 ILE A CA 1
ATOM 807 C C . ILE A 1 102 ? -9.561 10.821 -4.620 1.00 89.69 102 ILE A C 1
ATOM 809 O O . ILE A 1 102 ? -9.004 9.735 -4.815 1.00 89.69 102 ILE A O 1
ATOM 813 N N . THR A 1 103 ? -9.325 11.881 -5.380 1.00 90.50 103 THR A N 1
ATOM 814 C CA . THR A 1 103 ? -8.328 11.866 -6.451 1.00 90.50 103 THR A CA 1
ATOM 815 C C . THR A 1 103 ? -6.929 12.194 -5.904 1.00 90.50 103 THR A C 1
ATOM 817 O O . THR A 1 103 ? -6.801 12.846 -4.861 1.00 90.50 103 THR A O 1
ATOM 820 N N . PRO A 1 104 ? -5.841 11.734 -6.556 1.00 88.56 104 PRO A N 1
ATOM 821 C CA . PRO A 1 104 ? -4.483 12.005 -6.081 1.00 88.56 104 PRO A CA 1
ATOM 822 C C . PRO A 1 104 ? -4.134 13.495 -5.975 1.00 88.56 104 PRO A C 1
ATOM 824 O O . PRO A 1 104 ? -3.361 13.866 -5.098 1.00 88.56 104 PRO A O 1
ATOM 827 N N . ASP A 1 105 ? -4.686 14.341 -6.845 1.00 88.94 105 ASP A N 1
ATOM 828 C CA . ASP A 1 105 ? -4.473 15.791 -6.845 1.00 88.94 105 ASP A CA 1
ATOM 829 C C . ASP A 1 105 ? -5.256 16.516 -5.740 1.00 88.94 105 ASP A C 1
ATOM 831 O O . ASP A 1 105 ? -4.792 17.531 -5.221 1.00 88.94 105 ASP A O 1
ATOM 835 N N . GLU A 1 106 ? -6.393 15.966 -5.307 1.00 89.50 106 GLU A N 1
ATOM 836 C CA . GLU A 1 106 ? -7.158 16.471 -4.159 1.00 89.50 106 GLU A CA 1
ATOM 837 C C . GLU A 1 106 ? -6.548 16.082 -2.803 1.00 89.50 106 GLU A C 1
ATOM 839 O O . GLU A 1 106 ? -6.898 16.662 -1.767 1.00 89.50 106 GLU A O 1
ATOM 844 N N . LEU A 1 107 ? -5.634 15.107 -2.777 1.00 90.44 107 LEU A N 1
ATOM 845 C CA . LEU A 1 107 ? -4.969 14.652 -1.559 1.00 90.44 107 LEU A CA 1
ATOM 846 C C . LEU A 1 107 ? -3.845 15.613 -1.142 1.00 90.44 107 LEU A C 1
ATOM 848 O O . LEU A 1 107 ? -2.656 15.298 -1.187 1.00 90.44 107 LEU A O 1
ATOM 852 N N . THR A 1 108 ? -4.238 16.800 -0.690 1.00 91.12 108 THR A N 1
ATOM 853 C CA . THR A 1 108 ? -3.319 17.758 -0.071 1.00 91.12 108 THR A CA 1
ATOM 854 C C . THR A 1 108 ? -2.865 17.276 1.307 1.00 91.12 108 THR A C 1
ATOM 856 O O . THR A 1 108 ? -3.523 16.457 1.957 1.00 91.12 108 THR A O 1
ATOM 859 N N . LEU A 1 109 ? -1.751 17.824 1.799 1.00 88.94 109 LEU A N 1
ATOM 860 C CA . LEU A 1 109 ? -1.227 17.490 3.123 1.00 88.94 109 LEU A CA 1
ATOM 861 C C . LEU A 1 109 ? -2.246 17.761 4.243 1.00 88.94 109 LEU A C 1
ATOM 863 O O . LEU A 1 109 ? -2.452 16.920 5.117 1.00 88.94 109 LEU A O 1
ATOM 867 N N . GLU A 1 110 ? -2.911 18.917 4.203 1.00 89.50 110 GLU A N 1
ATOM 868 C CA . GLU A 1 110 ? -3.935 19.291 5.185 1.00 89.50 110 GLU A CA 1
ATOM 869 C C . GLU A 1 110 ? -5.097 18.297 5.181 1.00 89.50 110 GLU A C 1
ATOM 871 O O . GLU A 1 110 ? -5.522 17.815 6.235 1.00 89.50 110 GLU A O 1
ATOM 876 N N . ARG A 1 111 ? -5.566 17.931 3.983 1.00 91.19 111 ARG A N 1
ATOM 877 C CA . ARG A 1 111 ? -6.656 16.974 3.814 1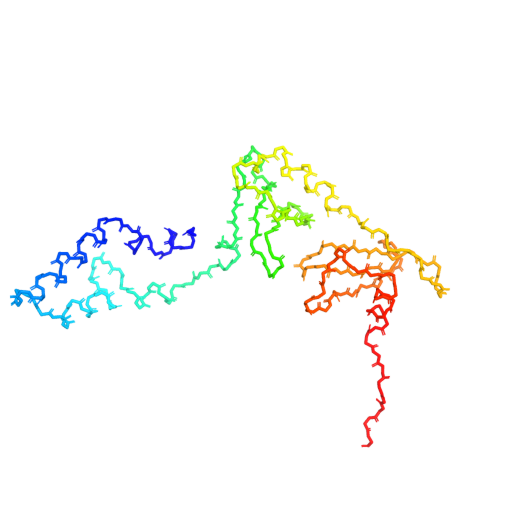.00 91.19 111 ARG A CA 1
ATOM 878 C C . ARG A 1 111 ? -6.260 15.585 4.300 1.00 91.19 111 ARG A C 1
ATOM 880 O O . ARG A 1 111 ? -7.040 14.933 4.990 1.00 91.19 111 ARG A O 1
ATOM 887 N N . ALA A 1 112 ? -5.042 15.147 4.000 1.00 92.31 112 ALA A N 1
ATOM 888 C CA . ALA A 1 112 ? -4.516 13.877 4.474 1.00 92.31 112 ALA A CA 1
ATOM 889 C C . ALA A 1 112 ? -4.431 13.842 6.013 1.00 92.31 112 ALA A C 1
ATOM 891 O O . ALA A 1 112 ? -4.863 12.875 6.638 1.00 92.31 112 ALA A O 1
ATOM 892 N N . GLN A 1 113 ? -3.966 14.917 6.655 1.00 90.94 113 GLN A N 1
ATOM 893 C CA . GLN A 1 113 ? -3.957 15.010 8.119 1.00 90.94 113 GLN A CA 1
ATOM 894 C C . GLN A 1 113 ? -5.368 14.977 8.718 1.00 90.94 113 GLN A C 1
ATOM 896 O O . GLN A 1 113 ? -5.583 14.343 9.751 1.00 90.94 113 GLN A O 1
ATOM 901 N N . GLU A 1 114 ? -6.335 15.637 8.083 1.00 91.69 114 GLU A N 1
ATOM 902 C CA . GLU A 1 114 ? -7.736 15.601 8.503 1.00 91.69 114 GLU A CA 1
ATOM 903 C C . GLU A 1 114 ? -8.319 14.183 8.410 1.00 91.69 114 GLU A C 1
ATOM 905 O O . GLU A 1 114 ? -8.922 13.704 9.373 1.00 91.69 114 GLU A O 1
ATOM 910 N N . ILE A 1 115 ? -8.103 13.499 7.281 1.00 91.81 115 ILE A N 1
ATOM 911 C CA . ILE A 1 115 ? -8.537 12.111 7.070 1.00 91.81 115 ILE A CA 1
ATOM 912 C C . ILE A 1 115 ? -7.894 11.202 8.113 1.00 91.81 115 ILE A C 1
ATOM 914 O O . ILE A 1 115 ? -8.598 10.408 8.733 1.00 91.81 115 ILE A O 1
ATOM 918 N N . LEU A 1 116 ? -6.588 11.346 8.358 1.00 91.19 116 LEU A N 1
ATOM 919 C CA . LEU A 1 116 ? -5.886 10.537 9.347 1.00 91.19 116 LEU A CA 1
ATOM 920 C C . LEU A 1 116 ? -6.474 10.728 10.748 1.00 91.19 116 LEU A C 1
ATOM 922 O O . LEU A 1 116 ? -6.796 9.742 11.397 1.00 91.19 116 LEU A O 1
ATOM 926 N N . ARG A 1 117 ? -6.682 11.976 11.183 1.00 89.00 117 ARG A N 1
ATOM 927 C CA . ARG A 1 117 ? -7.261 12.293 12.502 1.00 89.00 117 ARG A CA 1
ATOM 928 C C . ARG A 1 117 ? -8.694 11.794 12.675 1.00 89.00 117 ARG A C 1
ATOM 930 O O . ARG A 1 117 ? -9.097 11.500 13.799 1.00 89.00 117 ARG A O 1
ATOM 937 N N . LYS A 1 118 ? -9.489 11.772 11.601 1.00 87.00 118 LYS A N 1
ATOM 938 C CA . LYS A 1 118 ? -10.874 11.278 11.629 1.00 87.00 118 LYS A CA 1
ATOM 939 C C . LYS A 1 118 ? -10.919 9.754 11.593 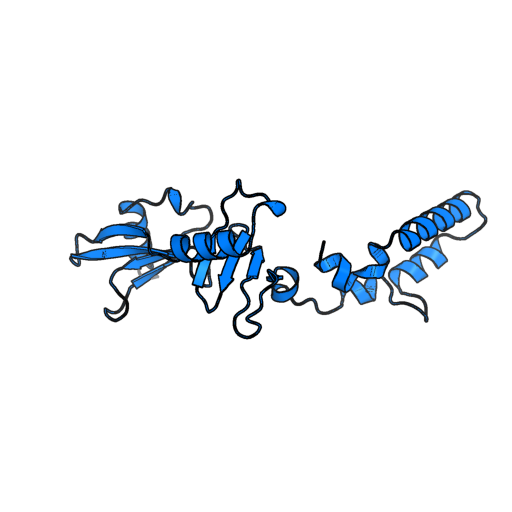1.00 87.00 118 LYS A C 1
ATOM 941 O O . LYS A 1 118 ? -11.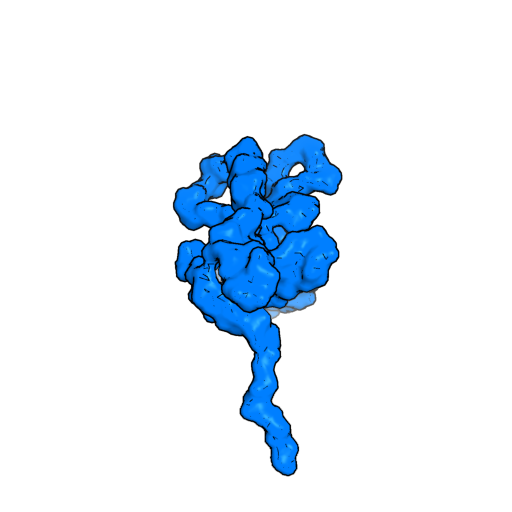592 9.155 12.417 1.00 87.00 118 LYS A O 1
ATOM 946 N N . GLY A 1 119 ? -10.179 9.136 10.677 1.00 82.06 119 GLY A N 1
ATOM 947 C CA . GLY A 1 119 ? -10.186 7.687 10.471 1.00 82.06 119 GLY A CA 1
ATOM 948 C C . GLY A 1 119 ? -9.346 6.891 11.472 1.00 82.06 119 GLY A C 1
ATOM 949 O O . GLY A 1 119 ? -9.494 5.674 11.537 1.00 82.06 119 GLY A O 1
ATOM 950 N N . SER A 1 120 ? -8.475 7.541 12.255 1.00 80.12 120 SER A N 1
ATOM 951 C CA . SER A 1 120 ? -7.778 6.896 13.376 1.00 80.12 120 SER A CA 1
ATOM 952 C C . SER A 1 120 ? -8.657 6.758 14.624 1.00 80.12 120 SER A C 1
ATOM 954 O O . SER A 1 120 ? -8.299 6.016 15.546 1.00 80.12 120 SER A O 1
ATOM 956 N N . GLN A 1 121 ? -9.811 7.435 14.661 1.00 83.06 121 GLN A N 1
ATOM 957 C CA . GLN A 1 121 ? -10.749 7.311 15.768 1.00 83.06 121 GLN A CA 1
ATOM 958 C C . GLN A 1 121 ? -11.457 5.951 15.727 1.00 83.06 121 GLN A C 1
ATOM 960 O O . GLN A 1 121 ? -11.781 5.457 14.650 1.00 83.06 121 GLN A O 1
ATOM 965 N N . PRO A 1 122 ? -11.690 5.314 16.887 1.00 82.75 122 PRO A N 1
ATOM 966 C CA . PRO A 1 122 ? -12.393 4.042 16.938 1.00 82.75 122 PRO A CA 1
ATOM 967 C C . PRO A 1 122 ? -13.885 4.239 16.672 1.00 82.75 122 PRO A C 1
ATOM 969 O O . PRO A 1 122 ? -14.525 5.032 17.364 1.00 82.75 122 PRO A O 1
ATOM 972 N N . ASP A 1 123 ? -14.459 3.445 15.775 1.00 88.56 123 ASP A N 1
ATOM 973 C CA . ASP A 1 123 ? -15.910 3.388 15.615 1.00 88.56 123 ASP A CA 1
ATOM 974 C C . ASP A 1 123 ? -16.512 2.522 16.725 1.00 88.56 123 ASP A C 1
ATOM 976 O O . ASP A 1 123 ? -16.082 1.389 16.951 1.00 88.56 123 ASP A O 1
ATOM 980 N N . VAL A 1 124 ? -17.507 3.037 17.448 1.00 93.50 124 VAL A N 1
ATOM 981 C CA . VAL A 1 124 ? -18.187 2.283 18.511 1.00 93.50 124 VAL A CA 1
ATOM 982 C C . VAL A 1 124 ? -19.330 1.475 17.903 1.00 93.50 124 VAL A C 1
ATOM 984 O O . VAL A 1 124 ? -20.312 2.044 17.437 1.00 93.50 124 VAL A O 1
ATOM 987 N N . LEU A 1 125 ? -19.226 0.145 17.948 1.00 93.06 125 LEU A N 1
ATOM 988 C CA . LEU A 1 125 ? -20.269 -0.760 17.446 1.00 93.06 125 LEU A CA 1
ATOM 989 C C . LEU A 1 125 ? -21.381 -1.004 18.473 1.00 93.06 125 LEU A C 1
ATOM 991 O O . LEU A 1 125 ? -22.500 -1.353 18.107 1.00 93.06 125 LEU A O 1
ATOM 995 N N . GLY A 1 126 ? -21.077 -0.847 19.764 1.00 93.31 126 GLY A N 1
ATOM 996 C CA . GLY A 1 126 ? -22.026 -1.038 20.858 1.00 93.31 126 GLY A CA 1
ATOM 997 C C . GLY A 1 126 ? -21.375 -1.641 22.096 1.00 93.31 126 GLY A C 1
ATOM 998 O O . GLY A 1 126 ? -20.165 -1.531 22.292 1.00 93.31 126 GLY A O 1
ATOM 999 N N . THR A 1 127 ? -22.181 -2.298 22.925 1.00 94.81 127 THR A N 1
ATOM 1000 C CA . THR A 1 127 ? -21.749 -2.895 24.195 1.00 94.81 127 THR A CA 1
ATOM 1001 C C . THR A 1 127 ? -21.985 -4.399 24.172 1.00 94.81 127 THR A C 1
ATOM 1003 O O . THR A 1 127 ? -23.052 -4.856 23.765 1.00 94.81 127 THR A O 1
ATOM 1006 N N . ASP A 1 128 ? -21.011 -5.180 24.637 1.00 93.62 128 ASP A N 1
ATOM 1007 C CA . ASP A 1 128 ? -21.172 -6.621 24.814 1.00 93.62 128 ASP A CA 1
ATOM 1008 C C . ASP A 1 128 ? -22.170 -6.916 25.948 1.00 93.62 128 ASP A C 1
ATOM 1010 O O . ASP A 1 128 ? -21.902 -6.552 27.098 1.00 93.62 128 ASP A O 1
ATOM 1014 N N . PRO A 1 129 ? -23.284 -7.623 25.687 1.00 92.56 129 PRO A N 1
ATOM 1015 C CA . PRO A 1 129 ? -24.293 -7.916 26.704 1.00 92.56 129 PRO A CA 1
ATOM 1016 C C . PRO A 1 129 ? -23.791 -8.829 27.832 1.00 92.56 129 PRO A C 1
ATOM 1018 O O . PRO A 1 129 ? -24.426 -8.896 28.881 1.00 92.56 129 PRO A O 1
ATOM 1021 N N . ARG A 1 130 ? -22.676 -9.554 27.643 1.00 89.06 130 ARG A N 1
ATOM 1022 C CA . ARG A 1 130 ? -22.134 -10.469 28.664 1.00 89.06 130 ARG A CA 1
ATOM 1023 C C . ARG A 1 130 ? -21.205 -9.771 29.646 1.00 89.06 130 ARG A C 1
ATOM 1025 O O . ARG A 1 130 ? -21.301 -10.008 30.845 1.00 89.06 130 ARG A O 1
ATOM 1032 N N . SER A 1 131 ? -20.277 -8.963 29.137 1.00 89.31 131 SER A N 1
ATOM 1033 C CA . SER A 1 131 ? -19.271 -8.275 29.957 1.00 89.31 131 SER A CA 1
ATOM 1034 C C . SER A 1 131 ? -19.622 -6.825 30.290 1.00 89.31 131 SER A C 1
ATOM 1036 O O . SER A 1 131 ? -18.994 -6.255 31.177 1.00 89.31 131 SER A O 1
ATOM 1038 N N . GLY A 1 132 ? -20.584 -6.218 29.587 1.00 91.69 132 GLY A N 1
ATOM 1039 C CA . GLY A 1 132 ? -20.917 -4.796 29.712 1.00 91.69 132 GLY A CA 1
ATOM 1040 C C . GLY A 1 132 ? -19.870 -3.852 29.111 1.00 91.69 132 GLY A C 1
ATOM 1041 O O . GLY A 1 132 ? -19.976 -2.642 29.291 1.00 91.69 132 GLY A O 1
ATOM 1042 N N . ARG A 1 133 ? -18.856 -4.379 28.411 1.00 93.31 133 ARG A N 1
ATOM 1043 C CA . ARG A 1 133 ? -17.750 -3.599 27.837 1.00 93.31 133 ARG A CA 1
ATOM 1044 C C . ARG A 1 133 ? -18.060 -3.134 26.418 1.00 93.31 133 ARG A C 1
ATOM 1046 O O . ARG A 1 133 ? -18.729 -3.835 25.659 1.00 93.31 133 ARG A O 1
ATOM 1053 N N . THR A 1 134 ? -17.519 -1.982 26.044 1.00 94.94 134 THR A N 1
ATOM 1054 C CA . THR A 1 134 ? -17.672 -1.405 24.703 1.00 94.94 134 THR A CA 1
ATOM 1055 C C . THR A 1 134 ? -16.914 -2.217 23.653 1.00 94.94 134 THR A C 1
ATOM 1057 O O . THR A 1 134 ? -15.803 -2.694 23.899 1.00 94.94 134 THR A O 1
ATOM 1060 N N . ILE A 1 135 ? -17.510 -2.365 22.473 1.00 95.12 135 ILE A N 1
ATOM 1061 C CA . ILE A 1 135 ? -16.897 -2.955 21.288 1.00 95.12 135 ILE A CA 1
ATOM 1062 C C . ILE A 1 135 ? -16.573 -1.841 20.296 1.00 95.12 135 ILE A C 1
ATOM 1064 O O . ILE A 1 135 ? -17.448 -1.071 19.898 1.00 95.12 135 ILE A O 1
ATOM 1068 N N . TYR A 1 136 ? -15.316 -1.803 19.869 1.00 93.62 136 TYR A N 1
ATOM 1069 C CA . TYR A 1 136 ? -14.793 -0.852 18.899 1.00 93.62 136 TYR A CA 1
ATOM 1070 C C . TYR A 1 136 ? -14.408 -1.558 17.600 1.00 93.62 136 TYR A C 1
ATOM 1072 O O . TYR A 1 136 ? -13.860 -2.659 17.641 1.00 93.62 136 TYR A O 1
ATOM 1080 N N . LEU A 1 137 ? -14.599 -0.894 16.469 1.00 92.44 137 LEU A N 1
ATOM 1081 C CA . LEU A 1 137 ? -13.975 -1.204 15.190 1.00 92.44 137 LEU A CA 1
ATOM 1082 C C . LEU A 1 137 ? -12.796 -0.247 14.983 1.00 92.44 137 LEU A C 1
ATOM 1084 O O . LEU A 1 137 ? -12.916 0.966 15.140 1.00 92.44 137 LEU A O 1
ATOM 1088 N N . LYS A 1 138 ? -11.621 -0.807 14.693 1.00 90.06 138 LYS A N 1
ATOM 1089 C CA . LYS A 1 138 ? -10.365 -0.063 14.542 1.00 90.06 138 LYS A CA 1
ATOM 1090 C C . LYS A 1 138 ? -9.575 -0.571 13.345 1.00 90.06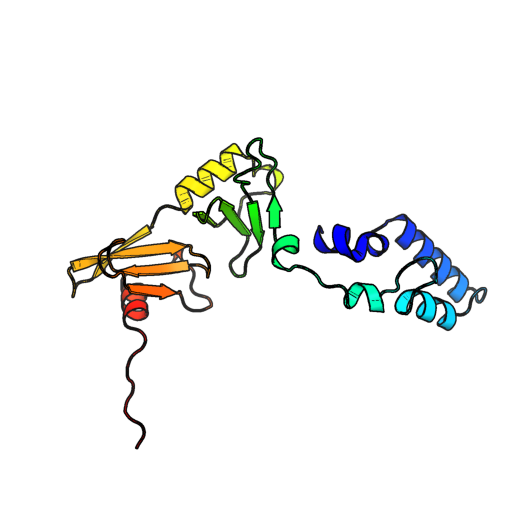 138 LYS A C 1
ATOM 1092 O O . LYS A 1 138 ? -9.678 -1.737 12.966 1.00 90.06 138 LYS A O 1
ATOM 1097 N N . THR A 1 139 ? -8.694 0.274 12.817 1.00 86.50 139 THR A N 1
ATOM 1098 C CA . THR A 1 139 ? -7.750 -0.096 11.754 1.00 86.50 139 THR A CA 1
ATOM 1099 C C . THR A 1 139 ? -6.338 -0.225 12.317 1.00 86.50 139 THR A C 1
ATOM 1101 O O . THR A 1 139 ? -5.789 0.717 12.877 1.00 86.50 139 THR A O 1
ATOM 1104 N N . GLY A 1 140 ? -5.743 -1.416 12.203 1.00 84.56 140 GLY A N 1
ATOM 1105 C CA . GLY A 1 140 ? -4.442 -1.735 12.796 1.00 84.56 140 GLY A CA 1
ATOM 1106 C C . GLY A 1 140 ? -3.384 -2.156 11.782 1.00 84.56 140 GLY A C 1
ATOM 1107 O O . GLY A 1 140 ? -3.574 -2.095 10.564 1.00 84.56 140 GLY A O 1
ATOM 1108 N N . ARG A 1 141 ? -2.247 -2.655 12.294 1.00 80.38 141 ARG A N 1
ATOM 1109 C CA . ARG A 1 141 ? -1.111 -3.063 11.448 1.00 80.38 141 ARG A CA 1
ATOM 1110 C C . ARG A 1 141 ? -1.460 -4.135 10.410 1.00 80.38 141 ARG A C 1
ATOM 1112 O O . ARG A 1 141 ? -0.904 -4.136 9.314 1.00 80.38 141 ARG A O 1
ATOM 1119 N N . TYR A 1 142 ? -2.402 -5.004 10.768 1.00 83.50 142 TYR A N 1
ATOM 1120 C CA . TYR A 1 142 ? -2.886 -6.115 9.955 1.00 83.50 142 TYR A CA 1
ATOM 1121 C C . TYR A 1 142 ? -4.224 -5.810 9.269 1.00 83.50 142 TYR A C 1
ATOM 1123 O O . TYR A 1 142 ? -4.830 -6.713 8.708 1.00 83.50 142 TYR A O 1
ATOM 1131 N N . GLY A 1 143 ? -4.694 -4.563 9.276 1.00 84.12 143 GLY A N 1
ATOM 1132 C CA . GLY A 1 143 ? -6.001 -4.177 8.742 1.00 84.12 143 GLY A CA 1
ATOM 1133 C C . GLY A 1 143 ? -7.082 -4.049 9.821 1.00 84.12 143 GLY A C 1
ATOM 1134 O O . GLY A 1 143 ? -6.736 -3.915 11.000 1.00 84.12 143 GLY A O 1
ATOM 1135 N N . PRO A 1 144 ? -8.366 -4.036 9.428 1.00 90.25 144 PRO A N 1
ATOM 1136 C CA . PRO A 1 144 ? -9.477 -3.769 10.329 1.00 90.25 144 PRO A CA 1
ATOM 1137 C C . PRO A 1 144 ? -9.670 -4.906 11.337 1.00 90.25 144 PRO A C 1
ATOM 1139 O O . PRO A 1 144 ? -9.504 -6.093 11.025 1.00 90.25 144 PRO A O 1
ATOM 1142 N N . TYR A 1 145 ? -10.010 -4.539 12.566 1.00 92.00 145 TYR A N 1
ATOM 1143 C CA . TYR A 1 145 ? -10.248 -5.464 13.664 1.00 92.00 145 TYR A CA 1
ATOM 1144 C C . TYR A 1 145 ? -11.279 -4.905 14.643 1.00 92.00 145 TYR A C 1
ATOM 1146 O O . TYR A 1 145 ? -11.395 -3.695 14.825 1.00 92.00 145 TYR A O 1
ATOM 1154 N N . VAL A 1 146 ? -11.993 -5.811 15.304 1.00 95.06 146 VAL A N 1
ATOM 1155 C CA . VAL A 1 146 ? -12.857 -5.496 16.439 1.00 95.06 146 VAL A CA 1
ATOM 1156 C C . VAL A 1 146 ? -12.085 -5.647 17.745 1.00 95.06 146 VAL A C 1
ATOM 1158 O O . VAL A 1 146 ? -11.268 -6.560 17.891 1.00 95.06 146 VAL A O 1
ATOM 1161 N N . GLN A 1 147 ? -12.341 -4.758 18.698 1.00 94.12 147 GLN A N 1
ATOM 1162 C CA . GLN A 1 147 ? -11.737 -4.737 20.026 1.00 94.12 147 GLN A CA 1
ATOM 1163 C C . GLN A 1 147 ? -12.838 -4.663 21.088 1.00 94.12 147 GLN A C 1
ATOM 1165 O O . GLN A 1 147 ? -13.659 -3.757 21.045 1.00 94.12 147 GLN A O 1
ATOM 1170 N N . LEU A 1 148 ? -12.824 -5.572 22.062 1.00 94.56 148 LEU A N 1
ATOM 1171 C CA . LEU A 1 148 ? -13.674 -5.519 23.253 1.00 94.56 148 LEU A CA 1
ATOM 1172 C C . LEU A 1 148 ? -12.911 -4.905 24.431 1.00 94.56 148 LEU A C 1
ATOM 1174 O O . LEU A 1 148 ? -11.880 -5.455 24.823 1.00 94.56 148 LEU A O 1
ATOM 1178 N N . GLY A 1 149 ? -13.468 -3.855 25.035 1.00 90.44 149 GLY A N 1
ATOM 1179 C CA . GLY A 1 149 ? -12.881 -3.134 26.168 1.00 90.44 149 GLY A CA 1
ATOM 1180 C C . GLY A 1 149 ? -11.794 -2.143 25.755 1.00 90.44 149 GLY A C 1
ATOM 1181 O O . GLY A 1 149 ? -11.305 -2.159 24.620 1.00 90.44 149 GLY A O 1
ATOM 1182 N N . GLU A 1 150 ? -11.419 -1.257 26.672 1.00 86.12 150 GLU A N 1
ATOM 1183 C CA . GLU A 1 150 ? -10.399 -0.231 26.426 1.00 86.12 150 GLU A CA 1
ATOM 1184 C C . GLU A 1 150 ? -8.961 -0.752 26.598 1.00 86.12 150 GLU A C 1
ATOM 1186 O O . GLU A 1 150 ? -8.702 -1.876 27.043 1.00 86.12 150 GLU A O 1
ATOM 1191 N N . GLN A 1 151 ? -7.982 0.065 26.193 1.00 73.25 151 GLN A N 1
ATOM 1192 C CA . GLN A 1 151 ? -6.573 -0.226 26.457 1.00 73.25 151 GLN A CA 1
ATOM 1193 C C . GLN A 1 151 ? -6.333 -0.238 27.974 1.00 73.25 151 GLN A C 1
ATOM 1195 O O . GLN A 1 151 ? -6.567 0.758 28.646 1.00 73.25 151 GLN A O 1
ATOM 1200 N N . GLY A 1 152 ? -5.863 -1.372 28.499 1.00 73.62 152 GLY A N 1
ATOM 1201 C CA . GLY A 1 152 ? -5.669 -1.591 29.939 1.00 73.62 152 GLY A CA 1
ATOM 1202 C C . GLY A 1 152 ? -6.670 -2.564 30.573 1.00 73.62 152 GLY A C 1
ATOM 1203 O O . GLY A 1 152 ? -6.399 -3.071 31.654 1.00 73.62 152 GLY A O 1
ATOM 1204 N N . GLU A 1 153 ? -7.763 -2.912 29.885 1.00 77.69 153 GLU A N 1
ATOM 1205 C CA . GLU A 1 153 ? -8.799 -3.835 30.391 1.00 77.69 153 GLU A CA 1
ATOM 1206 C C . GLU A 1 153 ? -8.630 -5.298 29.927 1.00 77.69 153 GLU A C 1
ATOM 1208 O O . GLU A 1 153 ? -9.609 -6.047 29.850 1.00 77.69 153 GLU A O 1
ATOM 1213 N N . GLU A 1 154 ? -7.408 -5.703 29.568 1.00 82.12 154 GLU A N 1
ATOM 1214 C CA . GLU A 1 154 ? -7.137 -6.931 28.795 1.00 82.12 154 GLU A CA 1
ATOM 1215 C C . GLU A 1 154 ? -8.024 -7.020 27.536 1.00 82.12 154 GLU A C 1
ATOM 1217 O O . GLU A 1 154 ? -8.905 -7.883 27.422 1.00 82.12 154 GLU A O 1
ATOM 1222 N N . PRO A 1 155 ? -7.837 -6.094 26.578 1.00 86.31 155 PRO A N 1
ATOM 1223 C CA . PRO A 1 155 ? -8.712 -6.001 25.425 1.00 86.31 155 PRO A CA 1
ATOM 1224 C C . PRO A 1 155 ? -8.614 -7.256 24.556 1.00 86.31 155 PRO A C 1
ATOM 1226 O O . PRO A 1 155 ? -7.527 -7.681 24.155 1.00 86.31 155 PRO A O 1
ATOM 1229 N N . ARG A 1 156 ? -9.768 -7.828 24.202 1.00 90.38 156 ARG A N 1
ATOM 1230 C CA . ARG A 1 156 ? -9.830 -8.936 23.239 1.00 90.38 156 ARG A CA 1
ATOM 1231 C C . ARG A 1 156 ? -9.975 -8.373 21.839 1.00 90.38 156 ARG A C 1
ATOM 1233 O O . ARG A 1 156 ? -10.881 -7.587 21.588 1.00 90.38 156 ARG A O 1
ATOM 1240 N N . MET A 1 157 ? -9.094 -8.789 20.934 1.00 93.19 157 MET A N 1
ATOM 1241 C CA . MET A 1 157 ? -9.056 -8.292 19.560 1.00 93.19 157 MET A CA 1
ATOM 1242 C C . MET A 1 157 ? -9.268 -9.419 18.560 1.00 93.19 157 MET A C 1
ATOM 1244 O O . MET A 1 157 ? -8.670 -10.493 18.693 1.00 93.19 157 MET A O 1
ATOM 1248 N N . LYS A 1 158 ? -10.069 -9.161 17.524 1.00 94.62 158 LYS A N 1
ATOM 1249 C CA . LYS A 1 158 ? -10.230 -10.070 16.387 1.00 94.62 158 LYS A CA 1
ATOM 1250 C C . LYS A 1 158 ? -10.258 -9.322 15.073 1.00 94.62 158 LYS A C 1
ATOM 1252 O O . LYS A 1 158 ? -11.036 -8.397 14.891 1.00 94.62 158 LYS A O 1
ATOM 1257 N N . SER A 1 159 ? -9.392 -9.734 14.156 1.00 93.31 159 SER A N 1
ATOM 1258 C CA . SER A 1 159 ? -9.418 -9.236 12.785 1.00 93.31 159 SER A CA 1
ATOM 1259 C C . SER A 1 159 ? -10.710 -9.648 12.092 1.00 93.31 159 SER A C 1
ATOM 1261 O O . SER A 1 159 ? -11.240 -10.728 12.358 1.00 93.31 159 SER A O 1
ATOM 1263 N N . LEU A 1 160 ? -11.176 -8.796 11.185 1.00 92.06 160 LEU A N 1
ATOM 1264 C CA . LEU A 1 160 ? -12.272 -9.143 10.288 1.00 92.06 160 LEU A CA 1
ATOM 1265 C C . LEU A 1 160 ? -11.860 -10.302 9.373 1.00 92.06 160 LEU A C 1
ATOM 1267 O O . LEU A 1 160 ? -10.674 -10.490 9.064 1.00 92.06 160 LEU A O 1
ATOM 1271 N N . LEU A 1 161 ? -12.851 -11.073 8.929 1.00 89.00 161 LEU A N 1
ATOM 1272 C CA . LEU A 1 161 ? -12.641 -12.127 7.947 1.00 89.00 161 LEU A CA 1
ATOM 1273 C C . LEU A 1 161 ? -12.346 -11.523 6.563 1.00 89.00 161 LEU A C 1
ATOM 1275 O O . LEU A 1 161 ? -12.760 -10.397 6.266 1.00 89.00 161 LEU A O 1
ATOM 1279 N N . PRO A 1 162 ? -11.636 -12.255 5.687 1.00 83.25 162 PRO A N 1
ATOM 1280 C CA . PRO A 1 162 ? -11.439 -11.829 4.307 1.00 83.25 162 PRO A CA 1
ATOM 1281 C C . PRO A 1 162 ? -12.777 -11.519 3.617 1.00 83.25 162 PRO A C 1
ATOM 1283 O O . PRO A 1 162 ? -13.700 -12.325 3.672 1.00 83.25 162 PRO A O 1
ATOM 1286 N N . GLY A 1 163 ? -12.872 -10.357 2.967 1.00 81.69 163 GLY A N 1
ATOM 1287 C CA . GLY A 1 163 ? -14.064 -9.927 2.227 1.00 81.69 163 GLY A CA 1
ATOM 1288 C C . GLY A 1 163 ? -15.132 -9.191 3.044 1.00 81.69 163 GLY A C 1
ATOM 1289 O O . GLY A 1 163 ? -16.047 -8.641 2.442 1.00 81.69 163 GLY A O 1
ATOM 1290 N N . GLN A 1 164 ? -15.025 -9.119 4.376 1.00 85.06 164 GLN A N 1
ATOM 1291 C CA . GLN A 1 164 ? -15.929 -8.281 5.172 1.00 85.06 164 GLN A CA 1
ATOM 1292 C C . GLN A 1 164 ? -15.571 -6.796 5.019 1.00 85.06 164 GLN A C 1
ATOM 1294 O O . GLN A 1 164 ? -14.424 -6.408 5.256 1.00 85.06 164 GLN A O 1
ATOM 1299 N N . ALA A 1 165 ? -16.561 -5.977 4.655 1.00 84.19 165 ALA A N 1
ATOM 1300 C CA . ALA A 1 165 ? -16.433 -4.525 4.602 1.00 84.19 165 ALA A CA 1
ATOM 1301 C C . ALA A 1 165 ? -16.561 -3.934 6.020 1.00 84.19 165 ALA A C 1
ATOM 1303 O O . ALA A 1 165 ? -17.581 -4.173 6.673 1.00 84.19 165 ALA A O 1
ATOM 1304 N N . PRO A 1 166 ? -15.567 -3.171 6.515 1.00 86.38 166 PRO A N 1
ATOM 1305 C CA . PRO A 1 166 ? -15.628 -2.551 7.838 1.00 86.38 166 PRO A CA 1
ATOM 1306 C C . PRO A 1 166 ? -16.862 -1.666 8.025 1.00 86.38 166 PRO A C 1
ATOM 1308 O O . PRO A 1 166 ? -17.478 -1.715 9.084 1.00 86.38 166 PRO A O 1
ATOM 1311 N N . GLU A 1 167 ? -17.272 -0.928 6.987 1.00 83.50 167 GLU A N 1
ATOM 1312 C CA . GLU A 1 167 ? -18.413 -0.003 7.074 1.00 83.50 167 GLU A CA 1
ATOM 1313 C C . GLU A 1 167 ? -19.766 -0.713 7.253 1.00 83.50 167 GLU A C 1
ATOM 1315 O O . GLU A 1 167 ? -20.746 -0.090 7.653 1.00 83.50 167 GLU A O 1
ATOM 1320 N N . GLN A 1 168 ? -19.839 -2.009 6.940 1.00 87.75 168 GLN A N 1
ATOM 1321 C CA . GLN A 1 168 ? -21.064 -2.811 7.024 1.00 87.75 168 GLN A CA 1
ATOM 1322 C C . GLN A 1 168 ? -21.101 -3.704 8.268 1.00 87.75 168 GLN A C 1
ATOM 1324 O O . GLN A 1 168 ? -22.060 -4.451 8.458 1.00 87.75 168 GLN A O 1
ATOM 1329 N N . LEU A 1 169 ? -20.055 -3.669 9.097 1.00 91.00 169 LEU A N 1
ATOM 1330 C CA . LEU A 1 169 ? -19.916 -4.574 10.228 1.00 91.00 169 LEU A CA 1
ATOM 1331 C C . LEU A 1 169 ? -20.912 -4.221 11.340 1.00 91.00 169 LEU A C 1
ATOM 1333 O O . LEU A 1 169 ? -20.925 -3.100 11.845 1.00 91.00 169 LEU A O 1
ATOM 1337 N N . THR A 1 170 ? -21.716 -5.196 11.760 1.00 93.50 170 THR A N 1
ATOM 1338 C CA . THR A 1 170 ? -22.692 -5.005 12.840 1.00 93.50 170 THR A CA 1
ATOM 1339 C C . THR A 1 170 ? -22.138 -5.408 14.212 1.00 93.50 170 THR A C 1
ATOM 1341 O O . THR A 1 170 ? -21.119 -6.097 14.325 1.00 93.50 170 THR A O 1
ATOM 1344 N N . LEU A 1 171 ? -22.838 -5.015 15.285 1.00 93.81 171 LEU A N 1
ATOM 1345 C CA . LEU A 1 171 ? -22.542 -5.480 16.645 1.00 93.81 171 LEU A CA 1
ATOM 1346 C C . LEU A 1 171 ? -22.595 -7.013 16.745 1.00 93.81 171 LEU A C 1
ATOM 1348 O O . LEU A 1 171 ? -21.728 -7.619 17.373 1.00 93.81 171 LEU A O 1
ATOM 1352 N N . ASP A 1 172 ? -23.578 -7.638 16.096 1.00 93.88 172 ASP A N 1
ATOM 1353 C CA . ASP A 1 172 ? -23.739 -9.092 16.098 1.00 93.88 172 ASP A CA 1
ATOM 1354 C C . ASP A 1 172 ? -22.566 -9.789 15.398 1.00 93.88 172 ASP A C 1
ATOM 1356 O O . ASP A 1 172 ? -22.021 -10.762 15.929 1.00 93.88 172 ASP A O 1
ATOM 1360 N N . ASP A 1 173 ? -22.106 -9.257 14.261 1.00 93.88 173 ASP A N 1
ATOM 1361 C CA . ASP A 1 173 ? -20.916 -9.767 13.570 1.00 93.88 173 ASP A CA 1
ATOM 1362 C C . ASP A 1 173 ? -19.673 -9.649 14.455 1.00 93.88 173 ASP A C 1
ATOM 1364 O O . ASP A 1 173 ? -18.884 -10.591 14.575 1.00 93.88 173 ASP A O 1
ATOM 1368 N N . ALA A 1 174 ? -19.510 -8.512 15.135 1.00 94.38 174 ALA A N 1
ATOM 1369 C CA . ALA A 1 174 ? -18.396 -8.294 16.047 1.00 94.38 174 ALA A CA 1
ATOM 1370 C C . ALA A 1 174 ? -18.410 -9.282 17.223 1.00 94.38 174 ALA A C 1
ATOM 1372 O O . ALA A 1 174 ? -17.365 -9.838 17.571 1.00 94.38 174 ALA A O 1
ATOM 1373 N N . LEU A 1 175 ? -19.582 -9.564 17.802 1.00 94.12 175 LEU A N 1
ATOM 1374 C CA . LEU A 1 175 ? -19.742 -10.572 18.854 1.00 94.12 175 LEU A CA 1
ATOM 1375 C C . LEU A 1 175 ? -19.388 -11.979 18.353 1.00 94.12 175 LEU A C 1
ATOM 1377 O O . LEU A 1 175 ? -18.735 -12.750 19.068 1.00 94.12 175 LEU A O 1
ATOM 1381 N N . GLN A 1 176 ? -19.761 -12.318 17.116 1.00 92.94 176 GLN A N 1
ATOM 1382 C CA . GLN A 1 176 ? -19.358 -13.582 16.500 1.00 92.94 176 GLN A CA 1
ATOM 1383 C C . GLN A 1 176 ? -17.840 -13.661 16.319 1.00 92.94 176 GLN A C 1
ATOM 1385 O O . GLN A 1 176 ? -17.241 -14.659 16.724 1.00 92.94 176 GLN A O 1
ATOM 1390 N N . LEU A 1 177 ? -17.199 -12.613 15.800 1.00 94.12 177 LEU A N 1
ATOM 1391 C CA . LEU A 1 177 ? -15.743 -12.564 15.647 1.00 94.12 177 LEU A CA 1
ATOM 1392 C C . LEU A 1 177 ? -15.036 -12.729 16.996 1.00 94.12 177 LEU A C 1
ATOM 1394 O O . LEU A 1 177 ? -14.167 -13.590 17.134 1.00 94.12 177 LEU A O 1
ATOM 1398 N N . LEU A 1 178 ? -15.449 -11.961 18.009 1.00 93.00 178 LEU A N 1
ATOM 1399 C CA . LEU A 1 178 ? -14.859 -11.952 19.354 1.00 93.00 178 LEU A CA 1
ATOM 1400 C C . LEU A 1 178 ? -14.988 -13.283 20.100 1.00 93.00 178 LEU A C 1
ATOM 1402 O O . LEU A 1 178 ? -14.234 -13.540 21.037 1.00 93.00 178 LEU A O 1
ATOM 1406 N N . SER A 1 179 ? -15.914 -14.142 19.682 1.00 90.75 179 SER A N 1
ATOM 1407 C CA . SER A 1 179 ? -16.066 -15.482 20.247 1.00 90.75 179 SER A CA 1
ATOM 1408 C C . SER A 1 179 ? -15.070 -16.517 19.698 1.00 90.75 179 SER A C 1
ATOM 1410 O O . SER A 1 179 ? -15.063 -17.651 20.169 1.00 90.75 179 SER A O 1
ATOM 1412 N N . LEU A 1 180 ? -14.252 -16.166 18.699 1.00 90.25 180 LEU A N 1
ATOM 1413 C CA . LEU A 1 180 ? -13.228 -17.051 18.136 1.00 90.25 180 LEU A CA 1
ATOM 1414 C C . LEU A 1 180 ? -11.937 -17.040 18.984 1.00 90.25 180 LEU A C 1
ATOM 1416 O O . LEU A 1 180 ? -11.577 -16.000 19.534 1.00 90.25 180 LEU A O 1
ATOM 1420 N N . PRO A 1 181 ? -11.129 -18.119 18.998 1.00 86.44 181 PRO A N 1
ATOM 1421 C CA . PRO A 1 181 ? -11.429 -19.454 18.481 1.00 86.44 181 PRO A CA 1
ATOM 1422 C C . PRO A 1 181 ? -12.437 -20.181 19.383 1.00 86.44 181 PRO A C 1
ATOM 1424 O O . PRO A 1 181 ? -12.411 -20.023 20.601 1.00 86.44 181 PRO A O 1
ATOM 1427 N N . ARG A 1 182 ? -13.317 -20.987 18.782 1.00 84.69 182 ARG A N 1
ATOM 1428 C CA . ARG A 1 182 ? -14.277 -21.826 19.513 1.00 84.69 182 ARG A CA 1
ATOM 1429 C C . ARG A 1 182 ? -13.800 -23.274 19.500 1.00 84.69 182 ARG A C 1
ATOM 1431 O O . ARG A 1 182 ? -13.378 -23.763 18.454 1.00 84.69 182 ARG A O 1
ATOM 1438 N N . THR A 1 183 ? -13.913 -23.961 20.630 1.00 86.56 183 THR A N 1
ATOM 1439 C CA . THR A 1 183 ? -13.704 -25.411 20.700 1.00 86.56 183 THR A CA 1
ATOM 1440 C C . THR A 1 183 ? -14.871 -26.113 20.008 1.00 86.56 183 THR A C 1
ATOM 1442 O O . THR A 1 183 ? -16.019 -25.922 20.406 1.00 86.56 183 THR A O 1
ATOM 1445 N N . VAL A 1 184 ? -14.587 -26.890 18.959 1.00 84.81 184 VAL A N 1
ATOM 1446 C CA . VAL A 1 184 ? -15.602 -27.646 18.194 1.00 84.81 184 VAL A CA 1
ATOM 1447 C C . VAL A 1 184 ? -15.795 -29.081 18.700 1.00 84.81 184 VAL A C 1
ATOM 1449 O O . VAL A 1 184 ? -16.809 -29.698 18.393 1.00 84.81 184 VAL A O 1
ATOM 1452 N N . GLY A 1 185 ? -14.853 -29.589 19.496 1.00 84.12 185 GLY A N 1
ATOM 1453 C CA . GLY A 1 185 ? -14.831 -30.940 20.059 1.00 84.12 185 GLY A CA 1
ATOM 1454 C C . GLY A 1 185 ? -13.398 -31.360 20.397 1.00 84.12 185 GLY A C 1
ATOM 1455 O O . GLY A 1 185 ? -12.458 -30.633 20.066 1.00 84.12 185 GLY A O 1
ATOM 1456 N N . GLU A 1 186 ? -13.242 -32.508 21.053 1.00 88.12 186 GLU A N 1
ATOM 1457 C CA . GLU A 1 186 ? -11.951 -33.193 21.219 1.00 88.12 186 GLU A CA 1
ATOM 1458 C C . GLU A 1 186 ? -11.837 -34.311 20.168 1.00 88.12 186 GLU A C 1
ATOM 1460 O O . GLU A 1 186 ? -12.846 -34.931 19.821 1.00 88.12 186 GLU A O 1
ATOM 1465 N N . ASP A 1 187 ? -10.637 -34.513 19.616 1.00 81.00 187 ASP A N 1
ATOM 1466 C CA . ASP A 1 187 ? -10.347 -35.580 18.643 1.00 81.00 187 ASP A CA 1
ATOM 1467 C C . ASP A 1 187 ? -10.350 -36.952 19.366 1.00 81.00 187 ASP A C 1
ATOM 1469 O O . ASP A 1 187 ? -9.767 -37.027 20.453 1.00 81.00 187 ASP A O 1
ATOM 1473 N N . PRO A 1 188 ? -11.057 -37.981 18.850 1.00 81.62 188 PRO A N 1
ATOM 1474 C CA . PRO A 1 188 ? -11.270 -39.265 19.533 1.00 81.62 188 PRO A CA 1
ATOM 1475 C C . PRO A 1 188 ? -10.042 -40.184 19.641 1.00 81.62 188 PRO A C 1
ATOM 1477 O O . PRO A 1 188 ? -9.212 -40.227 18.708 1.00 81.62 188 PRO A O 1
#

Radius of gyration: 25.16 Å; chains: 1; bounding box: 53×59×73 Å

Foldseek 3Di:
DQQCCPLVVLVPDPVSVVVVVVVVVCVVVVVDPPPVVVCCQACHDPVGHHPVVSVVDDDDPFVSQWDWDDDPPPPWTWIWGQDPVGIWIDTPFQIAHDDPPDDPVNPHPVVNVVRSVVRSDWDWQAADPPPRWTWTWGQGPVGIWIWTHDVPPPIQIFHDDPPDDSVPQHPVNNVVRSCPPDDPDDDD